Protein AF-A0A2E4HIC0-F1 (afdb_monomer)

Foldseek 3Di:
DDDDDDPVLCVVLVHDPLQLVLLVCLVVVVVVVVVVDPGDDPVVVCVVSVQWDDDPDSNPIDGDDVSVVSVQDLLNVLLVLVVVLDDCADDPGGQADPDSPDPRNVQLSVLVCVVCVVPPVVSVQLSQLSVQVVVVCVVVVNVNVDHRSNVCSVVVVSVVSGPDDCDDDDDDDDDDDDD

Structure (mmCIF, N/CA/C/O backbone):
data_AF-A0A2E4HIC0-F1
#
_entry.id   AF-A0A2E4HIC0-F1
#
loop_
_atom_site.group_PDB
_atom_site.id
_atom_site.type_symbol
_atom_site.label_atom_id
_atom_site.label_alt_id
_atom_site.label_comp_id
_atom_site.label_asym_id
_atom_site.label_entity_id
_atom_site.label_seq_id
_atom_site.pdbx_PDB_ins_code
_atom_site.Cartn_x
_atom_site.Cartn_y
_atom_site.Cartn_z
_atom_site.occupancy
_atom_site.B_iso_or_equiv
_atom_site.auth_seq_id
_atom_site.auth_comp_id
_atom_site.auth_asym_id
_atom_site.auth_atom_id
_atom_site.pdbx_PDB_model_num
ATOM 1 N N . MET A 1 1 ? -3.307 -0.049 21.393 1.00 72.88 1 MET A N 1
ATOM 2 C CA . MET A 1 1 ? -3.386 0.281 19.954 1.00 72.88 1 MET A CA 1
ATOM 3 C C . MET A 1 1 ? -3.655 1.769 19.843 1.00 72.88 1 MET A C 1
ATOM 5 O O . MET A 1 1 ? -4.515 2.241 20.573 1.00 72.88 1 MET A O 1
ATOM 9 N N . ASN A 1 2 ? -2.940 2.484 18.974 1.00 75.31 2 ASN A N 1
ATOM 10 C CA . ASN A 1 2 ? -3.173 3.910 18.735 1.00 75.31 2 ASN A CA 1
ATOM 11 C C . ASN A 1 2 ? -3.776 4.057 17.334 1.00 75.31 2 ASN A C 1
ATOM 13 O O . ASN A 1 2 ? -3.215 3.513 16.384 1.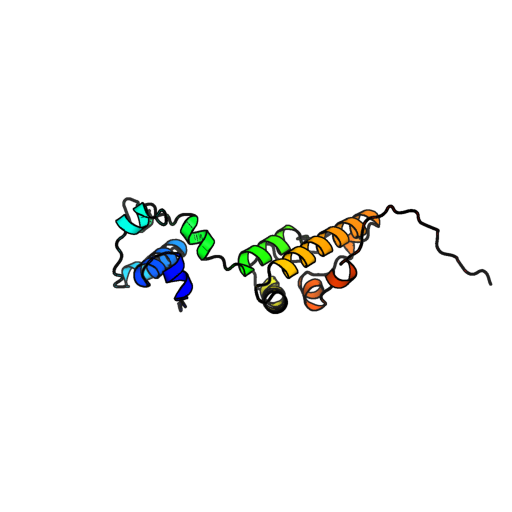00 75.31 2 ASN A O 1
ATOM 17 N N . ILE A 1 3 ? -4.920 4.736 17.224 1.00 77.44 3 ILE A N 1
ATOM 18 C CA . ILE A 1 3 ? -5.608 4.998 15.955 1.00 77.44 3 ILE A CA 1
ATOM 19 C C . ILE A 1 3 ? -5.669 6.510 15.771 1.00 77.44 3 ILE A C 1
ATOM 21 O O . ILE A 1 3 ? -6.237 7.213 16.602 1.00 77.44 3 ILE A O 1
ATOM 25 N N . GLU A 1 4 ? -5.092 6.997 14.677 1.00 76.38 4 GLU A N 1
ATOM 26 C CA . GLU A 1 4 ? -5.234 8.383 14.237 1.00 76.38 4 GLU A CA 1
ATOM 27 C C . GLU A 1 4 ? -6.350 8.460 13.191 1.00 76.38 4 GLU A C 1
ATOM 29 O O . GLU A 1 4 ? -6.391 7.665 12.250 1.00 76.38 4 GLU A O 1
ATOM 34 N N . ILE A 1 5 ? -7.276 9.403 13.371 1.00 80.56 5 ILE A N 1
ATOM 35 C CA . ILE A 1 5 ? -8.437 9.586 12.495 1.00 80.56 5 ILE A CA 1
ATOM 36 C C . ILE A 1 5 ? -8.312 10.947 11.812 1.00 80.56 5 ILE A C 1
ATOM 38 O O . ILE A 1 5 ? -8.221 11.975 12.481 1.00 80.56 5 ILE A O 1
ATOM 42 N N . SER A 1 6 ? -8.333 10.959 10.478 1.00 79.19 6 SER A N 1
ATOM 43 C CA . SER A 1 6 ? -8.391 12.203 9.704 1.00 79.19 6 SER A CA 1
ATOM 44 C C . SER A 1 6 ? -9.797 12.803 9.755 1.00 79.19 6 SER A C 1
ATOM 46 O O . SER A 1 6 ? -10.784 12.123 9.470 1.00 79.19 6 SER A O 1
ATOM 48 N N . THR A 1 7 ? -9.901 14.095 10.062 1.00 81.25 7 THR A N 1
ATOM 49 C CA . THR A 1 7 ? -11.173 14.836 10.031 1.00 81.25 7 THR A CA 1
ATOM 50 C C . THR A 1 7 ? -11.751 14.939 8.616 1.00 81.25 7 THR A C 1
ATOM 52 O O . THR A 1 7 ? -12.972 14.951 8.446 1.00 81.25 7 THR A O 1
ATOM 55 N N . GLU A 1 8 ? -10.898 14.935 7.589 1.00 78.12 8 GLU A N 1
ATOM 56 C CA . GLU A 1 8 ? -11.325 14.865 6.188 1.00 78.12 8 GLU A CA 1
ATOM 57 C C . GLU A 1 8 ? -12.021 13.533 5.899 1.00 78.12 8 GLU A C 1
ATOM 59 O O . GLU A 1 8 ? -13.065 13.512 5.252 1.00 78.12 8 GLU A O 1
ATOM 64 N N . SER A 1 9 ? -11.507 12.424 6.445 1.00 78.56 9 SER A N 1
ATOM 65 C CA . SER A 1 9 ? -12.135 11.107 6.299 1.00 78.56 9 SER A CA 1
ATOM 66 C C . SER A 1 9 ? -13.533 11.062 6.903 1.00 78.56 9 SER A C 1
ATOM 68 O O . SER A 1 9 ? -14.448 10.534 6.277 1.00 78.56 9 SER A O 1
ATOM 70 N N . LEU A 1 10 ? -13.715 11.655 8.085 1.00 86.06 10 LEU A N 1
ATOM 71 C CA . LEU A 1 10 ? -15.027 11.746 8.734 1.00 86.06 10 LEU A CA 1
ATOM 72 C C . LEU A 1 10 ? -16.020 12.553 7.894 1.00 86.06 10 LEU A C 1
ATOM 74 O O . LEU A 1 10 ? -17.174 12.157 7.734 1.00 86.06 10 LEU A O 1
ATOM 78 N 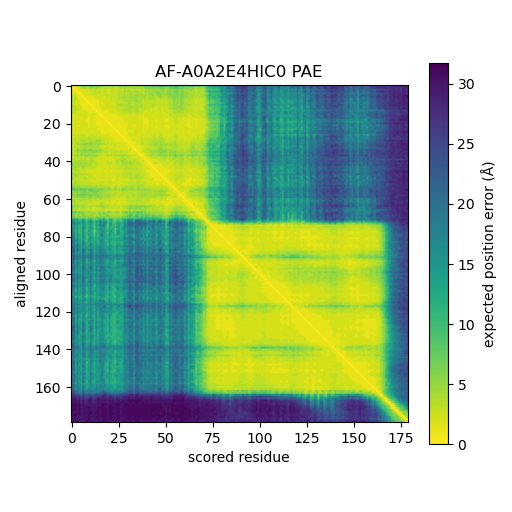N . THR A 1 11 ? -15.545 13.658 7.317 1.00 84.88 11 THR A N 1
ATOM 79 C CA . THR A 1 11 ? -16.357 14.538 6.469 1.00 84.88 11 THR A CA 1
ATOM 80 C C . THR A 1 11 ? -16.760 13.832 5.175 1.00 84.88 11 THR A C 1
ATOM 82 O O . THR A 1 11 ? -17.937 13.816 4.826 1.00 84.88 11 THR A O 1
ATOM 85 N N . ASN A 1 12 ? -15.809 13.180 4.503 1.00 82.50 12 ASN A N 1
ATOM 86 C CA . ASN A 1 12 ? -16.043 12.478 3.240 1.00 82.50 12 ASN A CA 1
ATOM 87 C C . ASN A 1 12 ? -17.000 11.293 3.405 1.00 82.50 12 ASN A C 1
ATOM 89 O O . ASN A 1 12 ? -17.885 11.095 2.579 1.00 82.50 12 ASN A O 1
ATOM 93 N N . LEU A 1 13 ? -16.855 10.532 4.492 1.00 86.62 13 LEU A N 1
ATOM 94 C CA . LEU A 1 13 ? -17.727 9.398 4.796 1.00 86.62 13 LEU A CA 1
ATOM 95 C C . LEU A 1 13 ? -19.070 9.817 5.413 1.00 86.62 13 LEU A C 1
ATOM 97 O O . LEU A 1 13 ? -19.989 8.998 5.490 1.00 86.62 13 LEU A O 1
ATOM 101 N N . CYS A 1 14 ? -19.199 11.078 5.842 1.00 90.25 14 CYS A N 1
ATOM 102 C CA . CYS A 1 14 ? -20.349 11.596 6.583 1.00 90.25 14 CYS A CA 1
ATOM 103 C C . CYS A 1 14 ? -20.666 10.752 7.833 1.00 90.25 14 CYS A C 1
ATOM 105 O O . CYS A 1 14 ? -21.825 10.395 8.065 1.00 90.25 14 CYS A O 1
ATOM 107 N N . ILE A 1 15 ? -19.646 10.403 8.622 1.00 92.69 15 ILE A N 1
ATOM 108 C CA . ILE A 1 15 ? -19.776 9.617 9.862 1.00 92.69 15 ILE A CA 1
ATOM 109 C C . ILE A 1 15 ? -19.062 10.297 11.031 1.00 92.69 15 ILE A C 1
ATOM 111 O O . ILE A 1 15 ? -18.181 11.137 10.842 1.00 92.69 15 ILE A O 1
ATOM 115 N N . THR A 1 16 ? -19.440 9.933 12.252 1.00 94.19 16 THR A N 1
ATOM 116 C CA . THR A 1 16 ? -18.792 10.424 13.472 1.00 94.19 16 THR A CA 1
ATOM 117 C C . THR A 1 16 ? -17.474 9.694 13.752 1.00 94.19 16 THR A C 1
ATOM 119 O O . THR A 1 16 ? -17.184 8.643 13.179 1.00 94.19 16 THR A O 1
ATOM 122 N N . ALA A 1 17 ? -16.661 10.241 14.661 1.00 92.06 17 ALA A N 1
ATOM 123 C CA . ALA A 1 17 ? -15.432 9.582 15.103 1.00 92.06 17 ALA A CA 1
ATOM 124 C C . ALA A 1 17 ? -15.706 8.221 15.773 1.00 92.06 17 ALA A C 1
ATOM 126 O O . ALA A 1 17 ? -14.970 7.267 15.528 1.00 92.06 17 ALA A O 1
ATOM 127 N N . ASP A 1 18 ? -16.785 8.117 16.554 1.00 94.56 18 ASP A N 1
ATOM 128 C CA . ASP A 1 18 ? -17.203 6.874 17.213 1.00 94.56 18 ASP A CA 1
ATOM 129 C C . ASP A 1 18 ? -17.639 5.823 16.186 1.00 94.56 18 ASP A C 1
ATOM 131 O O . ASP A 1 18 ? -17.230 4.667 16.269 1.00 94.56 18 ASP A O 1
ATOM 135 N N . GLU A 1 19 ? -18.416 6.230 15.177 1.00 94.12 19 GLU A N 1
ATOM 136 C CA . GLU A 1 19 ? -18.836 5.369 14.066 1.00 94.12 19 GLU A CA 1
ATOM 137 C C . GLU A 1 19 ? -17.641 4.885 13.234 1.00 94.12 19 GLU A C 1
ATOM 139 O O . GLU A 1 19 ? -17.553 3.702 12.901 1.00 94.12 19 GLU A O 1
ATOM 144 N N . TYR A 1 20 ? -16.693 5.776 12.927 1.00 92.50 20 TYR A N 1
ATOM 145 C CA . TYR A 1 20 ? -15.461 5.418 12.225 1.00 92.50 20 TYR A CA 1
ATOM 146 C C . TYR A 1 20 ? -14.643 4.405 13.028 1.00 92.50 20 TYR A C 1
ATOM 148 O O . TYR A 1 20 ? -14.201 3.389 12.490 1.00 92.50 20 TYR A O 1
ATOM 156 N N . LEU A 1 21 ? -14.449 4.667 14.323 1.00 92.62 21 LEU A N 1
ATOM 157 C CA . LEU A 1 21 ? -13.691 3.794 15.212 1.00 92.62 21 LEU A CA 1
ATOM 158 C C . LEU A 1 21 ? -14.362 2.422 15.346 1.00 92.62 21 LEU A C 1
ATOM 160 O O . LEU A 1 21 ? -13.679 1.403 15.290 1.00 92.62 21 LEU A O 1
ATOM 164 N N . TYR A 1 22 ? -15.689 2.387 15.445 1.00 93.81 22 TYR A N 1
ATOM 165 C CA . TYR A 1 22 ? -16.473 1.156 15.469 1.00 93.81 22 TYR A CA 1
ATOM 166 C C . TYR A 1 22 ? -16.264 0.311 14.207 1.00 93.81 22 TYR A C 1
ATOM 168 O O . TYR A 1 22 ? -15.898 -0.860 14.303 1.00 93.81 22 TYR A O 1
ATOM 176 N N . LEU A 1 23 ? -16.418 0.911 13.021 1.00 93.19 23 LEU A N 1
ATOM 177 C CA . LEU A 1 23 ? -16.197 0.225 11.743 1.00 93.19 23 LEU A CA 1
ATOM 178 C C . LEU A 1 23 ? -14.741 -0.241 11.586 1.00 93.19 23 LEU A C 1
ATOM 180 O O . LEU A 1 23 ? -14.488 -1.342 11.098 1.00 93.19 23 LEU A O 1
ATOM 184 N N . TYR A 1 24 ? -13.774 0.563 12.037 1.00 90.75 24 TYR A N 1
ATOM 185 C CA . TYR A 1 24 ? -12.358 0.202 12.009 1.00 90.75 24 TYR A CA 1
ATOM 186 C C . TYR A 1 24 ? -12.052 -1.008 12.903 1.00 90.75 24 TYR A C 1
ATOM 188 O O . TYR A 1 24 ? -11.367 -1.935 12.473 1.00 90.75 24 TYR A O 1
ATOM 196 N N . LEU A 1 25 ? -12.566 -1.019 14.135 1.00 91.56 25 LEU A N 1
ATOM 197 C CA . LEU A 1 25 ? -12.365 -2.109 15.093 1.00 91.56 25 LEU A CA 1
ATOM 198 C C . LEU A 1 25 ? -13.038 -3.406 14.641 1.00 91.56 25 LEU A C 1
ATOM 200 O O . LEU A 1 25 ? -12.418 -4.462 14.746 1.00 91.56 25 LEU A O 1
ATOM 204 N N . LEU A 1 26 ? -14.250 -3.318 14.079 1.00 92.12 26 LEU A N 1
ATOM 205 C CA . LEU A 1 26 ? -14.915 -4.456 13.440 1.00 92.12 26 LEU A CA 1
ATOM 206 C C . LEU A 1 26 ? -14.073 -5.024 12.297 1.00 92.12 26 LEU A C 1
ATOM 208 O O . LEU A 1 26 ? -13.857 -6.228 12.231 1.00 92.12 26 LEU A O 1
ATOM 212 N N . HIS A 1 27 ? -13.543 -4.165 11.421 1.00 88.50 27 HIS A N 1
ATOM 213 C CA . HIS A 1 27 ? -12.682 -4.613 10.327 1.00 88.50 27 HIS A CA 1
ATOM 214 C C . HIS A 1 27 ? -11.393 -5.291 10.818 1.00 88.50 27 HIS A C 1
ATOM 216 O O . HIS A 1 27 ? -10.897 -6.211 10.170 1.00 88.50 27 HIS A O 1
ATOM 222 N N . LYS A 1 28 ? -10.832 -4.839 11.944 1.00 87.62 28 LYS A N 1
ATOM 223 C CA . LYS A 1 28 ? -9.641 -5.440 12.561 1.00 87.62 28 LYS A CA 1
ATOM 224 C C . LYS A 1 28 ? -9.944 -6.656 13.436 1.00 87.62 28 LYS A C 1
ATOM 226 O O . LYS A 1 28 ? -9.009 -7.158 14.053 1.00 87.62 28 LYS A O 1
ATOM 231 N N . GLU A 1 29 ? -11.202 -7.098 13.499 1.00 88.94 29 GLU A N 1
ATOM 232 C CA . GLU A 1 29 ? -11.659 -8.205 14.350 1.00 88.94 29 GLU A CA 1
ATOM 233 C C . GLU A 1 29 ? -11.286 -7.999 15.838 1.00 88.94 29 GLU A C 1
ATOM 235 O O . GLU A 1 29 ? -11.105 -8.946 16.601 1.00 88.94 29 GLU A O 1
ATOM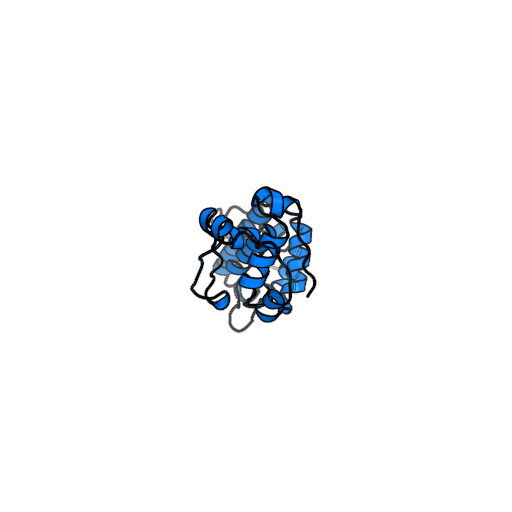 240 N N . ALA A 1 30 ? -11.170 -6.738 16.274 1.00 88.88 30 ALA A N 1
ATOM 241 C CA . ALA A 1 30 ? -10.744 -6.344 17.621 1.00 88.88 30 ALA A CA 1
ATOM 242 C C . ALA A 1 30 ? -11.941 -6.257 18.589 1.00 88.88 30 ALA A C 1
ATOM 244 O O . ALA A 1 30 ? -12.213 -5.212 19.192 1.00 88.88 30 ALA A O 1
ATOM 245 N N . TYR A 1 31 ? -12.712 -7.344 18.677 1.00 88.94 31 TYR A N 1
ATOM 246 C CA . TYR A 1 31 ? -13.977 -7.396 19.421 1.00 88.94 31 TYR A CA 1
ATOM 247 C C . TYR A 1 31 ? -13.798 -7.226 20.935 1.00 88.94 31 TYR A C 1
ATOM 249 O O . TYR A 1 31 ? -14.653 -6.645 21.603 1.00 88.94 31 TYR A O 1
ATOM 257 N N . ASP A 1 32 ? -12.668 -7.691 21.465 1.00 88.50 32 ASP A N 1
ATOM 258 C CA . ASP A 1 32 ? -12.260 -7.506 22.855 1.00 88.50 32 ASP A CA 1
ATOM 259 C C . ASP A 1 32 ? -12.202 -6.015 23.210 1.00 88.50 32 ASP A C 1
ATOM 261 O O . ASP A 1 32 ? -12.847 -5.579 24.160 1.00 88.50 32 ASP A O 1
ATOM 265 N N . ILE A 1 33 ? -11.533 -5.206 22.386 1.00 88.00 33 ILE A N 1
ATOM 266 C CA . ILE A 1 33 ? -11.430 -3.757 22.579 1.00 88.00 33 ILE A CA 1
ATOM 267 C C . ILE A 1 33 ? -12.794 -3.098 22.380 1.00 88.00 33 ILE A C 1
ATOM 269 O O . ILE A 1 33 ? -13.205 -2.272 23.197 1.00 88.00 33 ILE A O 1
ATOM 273 N N . LEU A 1 34 ? -13.513 -3.481 21.324 1.00 87.94 34 LEU A N 1
ATOM 274 C CA . LEU A 1 34 ? -14.822 -2.923 20.989 1.00 87.94 34 LEU A CA 1
ATOM 275 C C . LEU A 1 34 ? -15.825 -3.069 22.145 1.00 87.94 34 LEU A C 1
ATOM 277 O O . LEU A 1 34 ? -16.562 -2.130 22.426 1.00 87.94 34 LEU A O 1
ATOM 281 N N . SER A 1 35 ? -15.796 -4.199 22.861 1.00 85.38 35 SER A N 1
ATOM 282 C CA . SER A 1 35 ? -16.644 -4.442 24.037 1.00 85.38 35 SER A CA 1
ATOM 283 C C . SER A 1 35 ? -16.318 -3.556 25.249 1.00 85.38 35 SER A C 1
ATOM 285 O O . SER A 1 35 ? -17.179 -3.327 26.096 1.00 85.38 35 SER A O 1
ATOM 287 N N . THR A 1 36 ? -15.087 -3.040 25.338 1.00 89.88 36 THR A N 1
ATOM 288 C CA . THR A 1 36 ? -14.630 -2.206 26.466 1.00 89.88 36 THR A CA 1
ATOM 289 C C . THR A 1 36 ? -14.841 -0.710 26.246 1.00 89.88 36 THR A C 1
ATOM 291 O O . THR A 1 36 ? -14.853 0.060 27.206 1.00 89.88 36 THR A O 1
ATOM 294 N N . LEU A 1 37 ? -14.998 -0.280 24.992 1.00 89.69 37 LEU A N 1
ATOM 295 C CA . LEU A 1 37 ? -15.146 1.127 24.638 1.00 89.69 37 LEU A CA 1
ATOM 296 C C . LEU A 1 37 ? -16.614 1.557 24.676 1.00 89.69 37 LEU A C 1
ATOM 298 O O . LEU A 1 37 ? -17.503 0.876 24.176 1.00 89.69 37 LEU A O 1
ATOM 302 N N . THR A 1 38 ? -16.872 2.746 25.217 1.00 90.75 38 THR A N 1
ATOM 303 C CA . THR A 1 38 ? -18.212 3.351 25.225 1.00 90.75 38 THR A CA 1
ATOM 304 C C . THR A 1 38 ? -18.420 4.199 23.969 1.00 90.75 38 THR A C 1
ATOM 306 O O . THR A 1 38 ? -18.396 5.427 24.031 1.00 90.75 38 THR A O 1
ATOM 309 N N . LEU A 1 39 ? -18.576 3.541 22.818 1.00 91.88 39 LEU A N 1
ATOM 310 C CA . LEU A 1 39 ? -18.796 4.205 21.529 1.00 91.88 39 LEU A CA 1
ATOM 311 C C . LEU A 1 39 ? -20.282 4.523 21.324 1.00 91.88 39 LEU A C 1
ATOM 313 O O . LEU A 1 39 ? -21.139 3.661 21.527 1.00 91.88 39 LEU A O 1
ATOM 317 N N . LYS A 1 40 ? -20.601 5.742 20.880 1.00 93.25 40 LYS A N 1
ATOM 318 C CA . LYS A 1 40 ? -21.962 6.132 20.491 1.00 93.25 40 LYS A CA 1
ATOM 319 C C . LYS A 1 40 ? -22.160 5.889 18.998 1.00 93.25 40 LYS A C 1
ATOM 321 O O . LYS A 1 40 ? -21.787 6.719 18.173 1.00 93.25 40 LYS A O 1
ATOM 326 N N . VAL A 1 41 ? -22.746 4.744 18.660 1.00 92.19 41 VAL A N 1
ATOM 327 C CA . VAL A 1 41 ? -22.868 4.275 17.273 1.00 92.19 41 VAL A CA 1
ATOM 328 C C . VAL A 1 41 ? -24.324 4.003 16.934 1.00 92.19 41 VAL A C 1
ATOM 330 O O . VAL A 1 41 ? -24.979 3.216 17.613 1.00 92.19 41 VAL A O 1
ATOM 333 N N . GLU A 1 42 ? -24.802 4.599 15.843 1.00 92.06 42 GLU A N 1
ATOM 334 C CA . GLU A 1 42 ? -26.113 4.292 15.272 1.00 92.06 42 GLU A CA 1
ATOM 335 C C . GLU A 1 42 ? -25.953 3.262 14.144 1.00 92.06 42 GLU A C 1
ATOM 337 O O . GLU A 1 42 ? -25.801 3.593 12.963 1.00 92.06 42 GLU A O 1
ATOM 342 N N . ALA A 1 43 ? -25.917 1.981 14.517 1.00 89.38 43 ALA A N 1
ATOM 343 C CA . ALA A 1 43 ? -25.535 0.897 13.612 1.00 89.38 43 ALA A CA 1
ATOM 344 C C . ALA A 1 43 ? -26.506 0.734 12.422 1.00 89.38 43 ALA A C 1
ATOM 346 O O . ALA A 1 43 ? -26.075 0.422 11.308 1.00 89.38 43 ALA A O 1
ATOM 347 N N . GLU A 1 44 ? -27.791 1.042 12.617 1.00 92.12 44 GLU A N 1
ATOM 348 C CA . GLU A 1 44 ? -28.805 1.050 11.553 1.00 92.12 44 GLU A CA 1
ATOM 349 C C . GLU A 1 44 ? -28.540 2.141 10.505 1.00 92.12 44 GLU A C 1
ATOM 351 O O . GLU A 1 44 ? -28.726 1.939 9.298 1.00 92.12 44 GLU A O 1
ATOM 356 N N . THR A 1 45 ? -28.020 3.293 10.938 1.00 91.88 45 THR A N 1
ATOM 357 C CA . THR A 1 45 ? -27.622 4.368 10.021 1.00 91.88 45 THR A CA 1
ATOM 358 C C . THR A 1 45 ? -26.415 3.946 9.188 1.00 91.88 45 THR A C 1
ATOM 360 O O . THR A 1 45 ? -26.389 4.183 7.980 1.00 91.88 45 THR A O 1
ATOM 363 N N . LEU A 1 46 ? -25.434 3.264 9.788 1.00 92.56 46 LEU A N 1
ATOM 364 C CA . LEU A 1 46 ? -24.272 2.733 9.064 1.00 92.56 46 LEU A CA 1
ATOM 365 C C . LEU A 1 46 ? -24.653 1.638 8.065 1.00 92.56 46 LEU A C 1
ATOM 367 O O . LEU A 1 46 ? -24.073 1.564 6.978 1.00 92.56 46 LEU A O 1
ATOM 371 N N . GLN A 1 47 ? -25.655 0.825 8.400 1.00 94.00 47 GLN A N 1
ATOM 372 C CA . GLN A 1 47 ? -26.223 -0.146 7.476 1.00 94.00 47 GLN A CA 1
ATOM 373 C C . GLN A 1 47 ? -26.929 0.533 6.298 1.00 94.00 47 GLN A C 1
ATOM 375 O O . GLN A 1 47 ? -26.688 0.168 5.146 1.00 94.00 47 GLN A O 1
ATOM 380 N N . THR A 1 48 ? -27.741 1.555 6.572 1.00 92.31 48 THR A N 1
ATOM 381 C CA . THR A 1 48 ? -28.456 2.330 5.545 1.00 92.31 48 THR A CA 1
ATOM 382 C C . THR A 1 48 ? -27.493 3.058 4.606 1.00 92.31 48 THR A C 1
ATOM 384 O O . THR A 1 48 ? -27.697 3.065 3.395 1.00 92.31 48 THR A O 1
ATOM 387 N N . LYS A 1 49 ? -26.396 3.608 5.142 1.00 90.25 49 LYS A N 1
ATOM 388 C CA . LYS A 1 49 ? -25.306 4.217 4.359 1.00 90.25 49 LYS A CA 1
ATOM 389 C C . LYS A 1 49 ? -24.477 3.194 3.570 1.00 90.25 49 LYS A C 1
ATOM 391 O O . LYS A 1 49 ? -23.648 3.581 2.755 1.00 90.25 49 LYS A O 1
ATOM 396 N N . GLY A 1 50 ? -24.684 1.896 3.797 1.00 91.50 50 GLY A N 1
ATOM 397 C CA . GLY A 1 50 ? -23.992 0.829 3.080 1.00 91.50 50 GLY A CA 1
ATOM 398 C C . GLY A 1 50 ? -22.578 0.535 3.583 1.00 91.50 50 GLY A C 1
ATOM 399 O O . GLY A 1 50 ? -21.859 -0.191 2.906 1.00 91.50 50 GLY A O 1
ATOM 400 N N . TYR A 1 51 ? -22.185 1.039 4.757 1.00 91.81 51 TYR A N 1
ATOM 401 C CA . TYR A 1 51 ? -20.876 0.763 5.366 1.00 91.81 51 TYR A CA 1
ATOM 402 C C . TYR A 1 51 ? -20.852 -0.535 6.177 1.00 91.81 51 TYR A C 1
ATOM 404 O O . TYR A 1 51 ? -19.790 -1.126 6.369 1.00 91.81 51 TYR A O 1
ATOM 412 N N . LEU A 1 52 ? -22.017 -0.992 6.640 1.00 94.38 52 LEU A N 1
ATOM 413 C CA . LEU A 1 52 ? -22.156 -2.128 7.546 1.00 94.38 52 LEU A CA 1
ATOM 414 C C . LEU A 1 52 ? -23.243 -3.093 7.062 1.00 94.38 52 LEU A C 1
ATOM 416 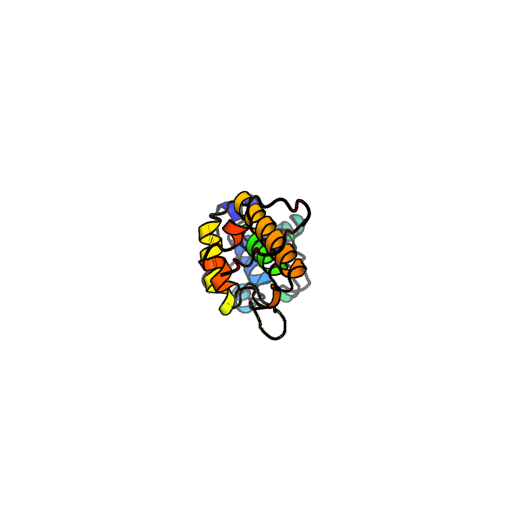O O . LEU A 1 52 ? -24.264 -2.698 6.501 1.00 94.38 52 LEU A O 1
ATOM 420 N N . LYS A 1 53 ? -23.040 -4.388 7.276 1.00 94.00 53 LYS A N 1
ATOM 421 C CA . LYS A 1 53 ? -24.099 -5.396 7.295 1.00 94.00 53 LYS A CA 1
ATOM 422 C C . LYS A 1 53 ? -24.238 -5.881 8.730 1.00 94.00 53 LYS A C 1
ATOM 424 O O . LYS A 1 53 ? -23.281 -6.441 9.260 1.00 94.00 53 LYS A O 1
ATOM 429 N N . LEU A 1 54 ? -25.404 -5.666 9.326 1.00 92.94 54 LEU A N 1
ATOM 430 C CA . LEU A 1 54 ? -25.711 -6.182 10.652 1.00 92.94 54 LEU A CA 1
ATOM 431 C C . LEU A 1 54 ? -25.907 -7.699 10.587 1.00 92.94 54 LEU A C 1
ATOM 433 O O . LEU A 1 54 ? -26.445 -8.242 9.616 1.00 92.94 54 LEU A O 1
ATOM 437 N N . GLY A 1 55 ? -25.416 -8.360 11.624 1.00 89.75 55 GLY A N 1
ATOM 438 C CA . GLY A 1 55 ? -25.592 -9.779 11.896 1.00 89.75 55 GLY A CA 1
ATOM 439 C C . GLY A 1 55 ? -26.441 -9.963 13.152 1.00 89.75 55 GLY A C 1
ATOM 440 O O . GLY A 1 55 ? -27.042 -9.003 13.632 1.00 89.75 55 GLY A O 1
ATOM 441 N N . GLN A 1 56 ? -26.527 -11.190 13.668 1.00 86.25 56 GLN A N 1
ATOM 442 C CA . GLN A 1 56 ? -27.245 -11.429 14.926 1.00 86.25 56 GLN A CA 1
ATOM 443 C C . GLN A 1 56 ? -26.426 -10.941 16.120 1.00 86.25 56 GLN A C 1
ATOM 445 O O . GLN A 1 56 ? -26.976 -10.322 17.030 1.00 86.25 56 GLN A O 1
ATOM 450 N N . GLU A 1 57 ? -25.115 -11.167 16.078 1.00 87.88 57 GLU A N 1
ATOM 451 C CA . GLU A 1 57 ? -24.167 -10.649 17.055 1.00 87.88 57 GLU A CA 1
ATOM 452 C C . GLU A 1 57 ? -23.178 -9.665 16.418 1.00 87.88 57 GLU A C 1
ATOM 454 O O . GLU A 1 57 ? -23.004 -9.611 15.201 1.00 87.88 57 GLU A O 1
ATOM 459 N N . ILE A 1 58 ? -22.479 -8.894 17.255 1.00 83.94 58 ILE A N 1
ATOM 460 C CA . ILE A 1 58 ? -21.439 -7.948 16.817 1.00 83.94 58 ILE A CA 1
ATOM 461 C C . ILE A 1 58 ? -20.321 -8.662 16.039 1.00 83.94 58 ILE A C 1
ATOM 463 O O . ILE A 1 58 ? -19.768 -8.100 15.097 1.00 83.94 58 ILE A O 1
ATOM 467 N N . SER A 1 59 ? -19.998 -9.899 16.415 1.00 84.19 59 SER A N 1
ATOM 468 C CA . SER A 1 59 ? -19.055 -10.774 15.708 1.00 84.19 59 SER A CA 1
ATOM 469 C C . SER A 1 59 ? -19.503 -11.101 14.281 1.00 84.19 59 SER A C 1
ATOM 471 O O . SER A 1 59 ? -18.661 -11.253 13.401 1.00 84.19 59 SER A O 1
ATOM 473 N N . ASP A 1 60 ? -20.812 -11.141 14.030 1.00 87.56 60 ASP A N 1
ATOM 474 C CA . ASP A 1 60 ? -21.395 -11.413 12.713 1.00 87.56 60 ASP A CA 1
ATOM 475 C C . ASP A 1 60 ? -21.515 -10.150 11.843 1.00 87.56 60 ASP A C 1
ATOM 477 O O . ASP A 1 60 ? -21.906 -10.218 10.670 1.00 87.56 60 ASP A O 1
ATOM 481 N N . HIS A 1 61 ? -21.210 -8.973 12.397 1.00 91.31 61 HIS A N 1
ATOM 482 C CA . HIS A 1 61 ? -21.245 -7.727 11.646 1.00 91.31 61 HIS A CA 1
ATOM 483 C C . HIS A 1 61 ? -20.139 -7.715 10.594 1.00 91.31 61 HIS A C 1
ATOM 485 O O . HIS A 1 61 ? -18.960 -7.893 10.889 1.00 91.31 61 HIS A O 1
ATOM 491 N N . THR A 1 62 ? -20.514 -7.440 9.346 1.00 89.81 62 THR A N 1
ATOM 492 C CA . THR A 1 62 ? -19.562 -7.373 8.234 1.00 89.81 62 THR A CA 1
ATOM 493 C C . THR A 1 62 ? -19.447 -5.941 7.732 1.00 89.81 62 THR A C 1
ATOM 495 O O . THR A 1 62 ? -20.431 -5.351 7.277 1.00 89.81 62 THR A O 1
ATOM 498 N N . VAL A 1 63 ? -18.242 -5.379 7.787 1.00 91.94 63 VAL A N 1
ATOM 499 C CA . VAL A 1 63 ? -17.935 -4.081 7.172 1.00 91.94 63 VAL A CA 1
ATOM 500 C C . VAL A 1 63 ? -17.955 -4.232 5.647 1.00 91.94 63 VAL A C 1
ATOM 502 O O . VAL A 1 63 ? -17.601 -5.279 5.111 1.00 91.94 63 VAL A O 1
ATOM 505 N N . ARG A 1 64 ? -18.444 -3.222 4.929 1.00 89.81 64 ARG A N 1
ATOM 506 C CA . ARG A 1 64 ? -18.622 -3.279 3.472 1.00 89.81 64 ARG A CA 1
ATOM 507 C C . ARG A 1 64 ? -17.579 -2.444 2.730 1.00 89.81 64 ARG A C 1
ATOM 509 O O . ARG A 1 64 ? -16.947 -1.550 3.290 1.00 89.81 64 ARG A O 1
ATOM 516 N N . GLU A 1 65 ? -17.464 -2.732 1.434 1.00 82.19 65 GLU A N 1
ATOM 517 C CA . GLU A 1 65 ? -16.510 -2.124 0.495 1.00 82.19 65 GLU A CA 1
ATOM 518 C C . GLU A 1 65 ? -16.417 -0.591 0.550 1.00 82.19 65 GLU A C 1
ATOM 520 O O . GLU A 1 65 ? -15.287 -0.118 0.648 1.00 82.19 65 GLU A O 1
ATOM 525 N N . PRO A 1 66 ? -17.518 0.181 0.670 1.00 83.38 66 PRO A N 1
ATOM 526 C CA . PRO A 1 66 ? -17.432 1.643 0.708 1.00 83.38 66 PRO A CA 1
ATOM 527 C C . PRO A 1 66 ? -16.626 2.210 1.886 1.00 83.38 66 PRO A C 1
ATOM 529 O O . PRO A 1 66 ? -16.132 3.332 1.819 1.00 83.38 66 PRO A O 1
ATOM 532 N N . PHE A 1 67 ? -16.499 1.456 2.984 1.00 84.44 67 PHE A N 1
ATOM 533 C CA . PHE A 1 67 ? -15.620 1.831 4.090 1.00 84.44 67 PHE A CA 1
ATOM 534 C C . PHE A 1 67 ? -14.191 1.316 3.870 1.00 84.44 67 PHE A C 1
ATOM 536 O O . PHE A 1 67 ? -13.234 2.039 4.143 1.00 84.44 67 PHE A O 1
ATOM 543 N N . TYR A 1 68 ? -14.024 0.100 3.331 1.00 74.06 68 TYR A N 1
ATOM 544 C CA . TYR A 1 68 ? -12.706 -0.467 3.008 1.00 74.06 68 TYR A CA 1
ATOM 545 C C . TYR A 1 68 ? -11.923 0.393 2.022 1.00 74.06 68 TYR A C 1
ATOM 547 O O . TYR A 1 68 ? -10.752 0.687 2.265 1.00 74.06 68 TYR A O 1
ATOM 555 N N . SER A 1 69 ? -12.579 0.837 0.951 1.00 68.06 69 SER A N 1
ATOM 556 C CA . SER A 1 69 ? -11.984 1.694 -0.072 1.00 68.06 69 SER A CA 1
ATOM 557 C C . SER A 1 69 ? -11.449 3.004 0.507 1.00 68.06 69 SER A C 1
ATOM 559 O O . SER A 1 69 ? -10.526 3.588 -0.049 1.00 68.06 69 SER A O 1
ATOM 561 N N . HIS A 1 70 ? -12.014 3.455 1.632 1.00 72.62 70 HIS A N 1
ATOM 562 C CA . HIS A 1 70 ? -11.613 4.674 2.331 1.00 72.62 70 HIS A CA 1
ATOM 563 C C . HIS A 1 70 ? -10.477 4.454 3.340 1.00 72.62 70 HIS A C 1
ATOM 565 O O . HIS A 1 70 ? -9.732 5.382 3.653 1.00 72.62 70 HIS A O 1
ATOM 571 N N . LEU A 1 71 ? -10.327 3.231 3.860 1.00 65.38 71 LEU A N 1
ATOM 572 C CA . LEU A 1 71 ? -9.191 2.859 4.710 1.00 65.38 71 LEU A CA 1
ATOM 573 C C . LEU A 1 71 ? -7.895 2.720 3.908 1.00 65.38 71 LEU A C 1
ATOM 575 O O . LEU A 1 71 ? -6.803 2.924 4.447 1.00 65.38 71 LEU A O 1
ATOM 579 N N . GLU A 1 72 ? -7.998 2.359 2.631 1.00 62.88 72 GLU A N 1
ATOM 580 C CA . GLU A 1 72 ? -6.854 2.384 1.737 1.00 62.88 72 GLU A CA 1
ATOM 581 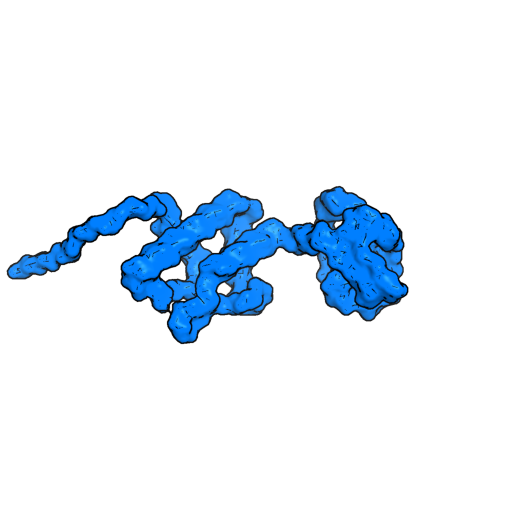C C . GLU A 1 72 ? -6.541 3.828 1.358 1.00 62.88 72 GLU A C 1
ATOM 583 O O . GLU A 1 72 ? -7.297 4.492 0.653 1.00 62.88 72 GLU A O 1
ATOM 588 N N . SER A 1 73 ? -5.393 4.336 1.812 1.00 68.81 73 SER A N 1
ATOM 589 C CA . SER A 1 73 ? -4.926 5.623 1.309 1.00 68.81 73 SER A CA 1
ATOM 590 C C . SER A 1 73 ? -4.749 5.535 -0.216 1.00 68.81 73 SER A C 1
ATOM 592 O O . SER A 1 73 ? -4.396 4.466 -0.732 1.00 68.81 73 SER A O 1
ATOM 594 N N . PRO A 1 74 ? -4.897 6.648 -0.958 1.00 74.81 74 PRO A N 1
ATOM 595 C CA . PRO A 1 74 ? -4.568 6.683 -2.384 1.00 74.81 74 PRO A CA 1
ATOM 596 C C . PRO A 1 74 ? -3.170 6.117 -2.670 1.00 74.81 74 PRO A C 1
ATOM 598 O O . PRO A 1 74 ? -2.926 5.502 -3.705 1.00 74.81 74 PRO A O 1
ATOM 601 N N . PHE A 1 75 ? -2.243 6.266 -1.717 1.00 84.88 75 PHE A N 1
ATOM 602 C CA . PHE A 1 75 ? -0.929 5.649 -1.796 1.00 84.88 75 PHE A CA 1
ATOM 603 C C . PHE A 1 75 ? -0.954 4.120 -1.651 1.00 84.88 75 PHE A C 1
ATOM 605 O O . PHE A 1 75 ? -0.253 3.451 -2.404 1.00 84.88 75 PHE A O 1
ATOM 612 N N . SER A 1 76 ? -1.741 3.548 -0.738 1.00 83.19 76 SER A N 1
ATOM 613 C CA . SER A 1 76 ? -1.872 2.090 -0.588 1.00 83.19 76 SER A CA 1
ATOM 614 C C . SER A 1 76 ? -2.344 1.413 -1.877 1.00 83.19 76 SER A C 1
ATOM 616 O O . SER A 1 76 ? -1.816 0.357 -2.238 1.00 83.19 76 SER A O 1
ATOM 618 N N . GLN A 1 77 ? -3.263 2.049 -2.608 1.00 85.12 77 GLN A N 1
ATOM 619 C CA . GLN A 1 77 ? -3.717 1.579 -3.920 1.00 85.12 77 GLN A CA 1
ATOM 620 C C . GLN A 1 77 ? -2.577 1.619 -4.949 1.00 85.12 77 GLN A C 1
ATOM 622 O O . GLN A 1 77 ? -2.241 0.591 -5.536 1.00 85.12 77 GLN A O 1
ATOM 627 N N . MET A 1 78 ? -1.901 2.767 -5.083 1.00 90.94 78 MET A N 1
ATOM 628 C CA . MET A 1 78 ? -0.744 2.928 -5.980 1.00 90.94 78 MET A CA 1
ATOM 629 C C . MET A 1 78 ? 0.402 1.956 -5.644 1.00 90.94 78 MET A C 1
ATOM 631 O O . MET A 1 78 ? 1.071 1.409 -6.521 1.00 90.94 78 MET A O 1
ATOM 635 N N . TRP A 1 79 ? 0.653 1.706 -4.360 1.00 94.06 79 TRP A N 1
ATOM 636 C CA . TRP A 1 79 ? 1.664 0.749 -3.923 1.00 94.06 79 TRP A CA 1
ATOM 637 C C . TRP A 1 79 ? 1.291 -0.681 -4.314 1.00 94.06 79 TRP A C 1
ATOM 639 O O . TRP A 1 79 ? 2.131 -1.420 -4.829 1.00 94.06 79 TRP A O 1
ATOM 649 N N . SER A 1 80 ? 0.031 -1.063 -4.118 1.00 91.56 80 SER A N 1
ATOM 650 C CA . SER A 1 80 ? -0.470 -2.389 -4.485 1.00 91.56 80 SER A CA 1
ATOM 651 C C . SER A 1 80 ? -0.417 -2.616 -5.997 1.00 91.56 80 SER A C 1
ATOM 653 O O . SER A 1 80 ? 0.031 -3.679 -6.431 1.00 91.56 80 SER A O 1
ATOM 655 N N . GLU A 1 81 ? -0.771 -1.604 -6.794 1.00 94.25 81 GLU A N 1
ATOM 656 C CA . GLU A 1 81 ? -0.643 -1.620 -8.256 1.00 94.25 81 GLU A CA 1
ATOM 657 C C . GLU A 1 81 ? 0.816 -1.827 -8.690 1.00 94.25 81 GLU A C 1
ATOM 659 O O . GLU A 1 81 ? 1.111 -2.729 -9.481 1.00 94.25 81 GLU A O 1
ATOM 664 N N . LEU A 1 82 ? 1.760 -1.073 -8.108 1.00 96.69 82 LEU A N 1
ATOM 665 C CA . LEU A 1 82 ? 3.186 -1.252 -8.392 1.00 96.69 82 LEU A CA 1
ATOM 666 C C . LEU A 1 82 ? 3.633 -2.692 -8.131 1.00 96.69 82 LEU A C 1
ATOM 668 O O . LEU A 1 82 ? 4.313 -3.289 -8.966 1.00 96.69 82 LEU A O 1
ATOM 672 N N . LEU A 1 83 ? 3.260 -3.271 -6.987 1.00 96.06 83 LEU A N 1
ATOM 673 C CA . LEU A 1 83 ? 3.642 -4.642 -6.665 1.00 96.06 83 LEU A CA 1
ATOM 674 C C . LEU A 1 83 ? 2.977 -5.654 -7.599 1.00 96.06 83 LEU A C 1
ATOM 676 O O . LEU A 1 83 ? 3.628 -6.632 -7.961 1.00 96.06 83 LEU A O 1
ATOM 680 N N . ALA A 1 84 ? 1.729 -5.441 -8.013 1.00 94.50 84 ALA A N 1
ATOM 681 C CA . ALA A 1 84 ? 1.051 -6.318 -8.964 1.00 94.50 84 ALA A CA 1
ATOM 682 C C . ALA A 1 84 ? 1.816 -6.417 -10.297 1.00 94.50 84 ALA A C 1
ATOM 684 O O . ALA A 1 84 ? 1.961 -7.515 -10.836 1.00 94.50 84 ALA A O 1
ATOM 685 N N . HIS A 1 85 ? 2.380 -5.304 -10.776 1.00 96.00 85 HIS A N 1
ATOM 686 C CA . HIS A 1 85 ? 3.209 -5.279 -11.984 1.00 96.00 85 HIS A CA 1
ATOM 687 C C . HIS A 1 85 ? 4.656 -5.736 -11.750 1.00 96.00 85 HIS A C 1
ATOM 689 O O . HIS A 1 85 ? 5.268 -6.336 -12.636 1.00 96.00 85 HIS A O 1
ATOM 695 N N . PHE A 1 86 ? 5.222 -5.475 -10.571 1.00 97.25 86 PHE A N 1
ATOM 696 C CA . PHE A 1 86 ? 6.608 -5.817 -10.273 1.00 97.25 86 PHE A CA 1
ATOM 697 C C . PHE A 1 86 ? 6.772 -7.327 -10.007 1.00 97.25 86 PHE A C 1
ATOM 699 O O . PHE A 1 86 ? 6.126 -7.863 -9.095 1.00 97.25 86 PHE A O 1
ATOM 706 N N . PRO A 1 87 ? 7.671 -8.039 -10.719 1.00 95.88 87 PRO A N 1
ATOM 707 C CA . PRO A 1 87 ? 7.808 -9.485 -10.578 1.00 95.88 87 PRO A CA 1
ATOM 708 C C . PRO A 1 87 ? 8.132 -9.915 -9.147 1.00 95.88 87 PRO A C 1
ATOM 710 O O . PRO A 1 87 ? 9.048 -9.398 -8.510 1.00 95.88 87 PRO A O 1
ATOM 713 N N . LEU A 1 88 ? 7.411 -10.922 -8.650 1.00 95.81 88 LEU A N 1
ATOM 714 C CA . LEU A 1 88 ? 7.682 -11.505 -7.334 1.00 95.81 88 LEU A CA 1
ATOM 715 C C . LEU A 1 88 ? 9.058 -12.191 -7.299 1.00 95.81 88 LEU A C 1
ATOM 717 O O . LEU A 1 88 ? 9.809 -12.056 -6.334 1.00 95.81 88 LEU A O 1
ATOM 721 N N . LYS A 1 89 ? 9.382 -12.936 -8.359 1.00 95.31 89 LYS A N 1
ATOM 722 C CA . LYS A 1 89 ? 10.653 -13.636 -8.546 1.00 95.31 89 LYS A CA 1
ATOM 723 C C . LYS A 1 89 ? 11.009 -13.719 -10.028 1.00 95.31 89 LYS A C 1
ATOM 725 O O . LYS A 1 89 ? 10.118 -13.750 -10.873 1.00 95.31 89 LYS A O 1
ATOM 730 N N . VAL A 1 90 ? 12.300 -13.816 -10.318 1.00 93.69 90 VAL A N 1
ATOM 731 C CA . VAL A 1 90 ? 12.849 -14.100 -11.650 1.00 93.69 90 VAL A CA 1
ATOM 732 C C . VAL A 1 90 ? 13.780 -15.307 -11.541 1.00 93.69 90 VAL A C 1
ATOM 734 O O . VAL A 1 90 ? 14.735 -15.302 -10.761 1.00 93.69 90 VAL A O 1
ATOM 737 N N . GLY A 1 91 ? 13.463 -16.389 -12.257 1.00 88.75 91 GLY A N 1
ATOM 738 C CA . GLY A 1 91 ? 14.100 -17.690 -12.030 1.00 88.75 91 GLY A CA 1
ATOM 739 C C . GLY A 1 91 ? 13.937 -18.145 -10.572 1.00 88.75 91 GLY A C 1
ATOM 740 O O . GLY A 1 91 ? 12.822 -18.218 -10.052 1.00 88.75 91 GLY A O 1
ATOM 741 N N . SER A 1 92 ? 15.055 -18.414 -9.895 1.00 91.56 92 SER A N 1
ATOM 742 C CA . SER A 1 92 ? 15.097 -18.756 -8.466 1.00 91.56 92 SER A CA 1
ATOM 743 C C . SER A 1 92 ? 15.213 -17.542 -7.531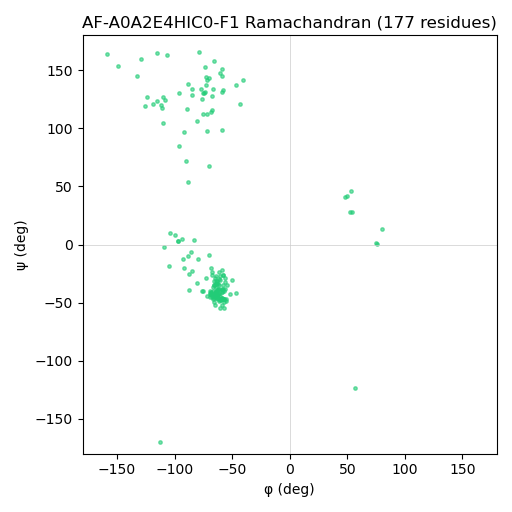 1.00 91.56 92 SER A C 1
ATOM 745 O O . SER A 1 92 ? 15.052 -17.695 -6.321 1.00 91.56 92 SER A O 1
ATOM 747 N N . ARG A 1 93 ? 15.469 -16.331 -8.049 1.00 93.56 93 ARG A N 1
ATOM 748 C CA . ARG A 1 93 ? 15.693 -15.134 -7.224 1.00 93.56 93 ARG A CA 1
ATOM 749 C C . ARG A 1 93 ? 14.383 -14.408 -6.930 1.00 93.56 93 ARG A C 1
ATOM 751 O O . ARG A 1 93 ? 13.752 -13.866 -7.833 1.00 93.56 93 ARG A O 1
ATOM 758 N N . VAL A 1 94 ? 14.013 -14.334 -5.655 1.00 95.44 94 VAL A N 1
ATOM 759 C CA . VAL A 1 94 ? 12.892 -13.513 -5.165 1.00 95.44 94 VAL A CA 1
ATOM 760 C C . VAL A 1 94 ? 13.293 -12.035 -5.192 1.00 95.44 94 VAL A C 1
ATOM 762 O O . VAL A 1 94 ? 14.384 -11.709 -4.727 1.00 95.44 94 VAL A O 1
ATOM 765 N N . LEU A 1 95 ? 12.448 -11.163 -5.756 1.00 96.38 95 LEU A N 1
ATOM 766 C CA . LEU A 1 95 ? 12.723 -9.726 -5.927 1.00 96.38 95 LEU A CA 1
ATOM 767 C C . LEU A 1 95 ? 11.964 -8.810 -4.950 1.00 96.38 95 LEU A C 1
ATOM 769 O O . LEU A 1 95 ? 12.316 -7.638 -4.796 1.00 96.38 95 LEU A O 1
ATOM 773 N N . ARG A 1 96 ? 10.897 -9.323 -4.329 1.00 95.38 96 ARG A N 1
ATOM 774 C CA . ARG A 1 96 ? 10.084 -8.631 -3.319 1.00 95.38 96 ARG A CA 1
ATOM 775 C C . ARG A 1 96 ? 9.316 -9.630 -2.460 1.00 95.38 96 ARG A C 1
ATOM 777 O O . ARG A 1 96 ? 9.142 -10.782 -2.856 1.00 95.38 96 ARG A O 1
ATOM 784 N N . ALA A 1 97 ? 8.802 -9.189 -1.315 1.00 93.81 97 ALA A N 1
ATOM 785 C CA . ALA A 1 97 ? 7.846 -9.994 -0.562 1.00 93.81 97 ALA A CA 1
ATOM 786 C C . ALA A 1 97 ? 6.471 -10.009 -1.251 1.00 93.81 97 ALA A C 1
ATOM 788 O O . ALA A 1 97 ? 6.107 -9.063 -1.962 1.00 93.81 97 ALA A O 1
ATOM 789 N N . ARG A 1 98 ? 5.715 -11.095 -1.031 1.00 89.00 98 ARG A N 1
ATOM 790 C CA . ARG A 1 98 ? 4.365 -11.280 -1.585 1.00 89.00 98 ARG A CA 1
ATOM 791 C C . ARG A 1 98 ? 3.379 -10.265 -1.011 1.00 89.00 98 ARG A C 1
ATOM 793 O O . ARG A 1 98 ? 2.678 -9.626 -1.785 1.00 89.00 98 ARG A O 1
ATOM 800 N N . ASP A 1 99 ? 3.361 -10.140 0.312 1.00 85.00 99 ASP A N 1
ATOM 801 C CA . ASP A 1 99 ? 2.520 -9.193 1.044 1.00 85.00 99 ASP A CA 1
ATOM 802 C C . ASP A 1 99 ? 3.066 -7.762 0.906 1.00 85.00 99 ASP A C 1
ATOM 804 O O . ASP A 1 99 ? 4.257 -7.509 1.121 1.00 85.00 99 ASP A O 1
ATOM 808 N N . ALA A 1 100 ? 2.190 -6.825 0.541 1.00 86.69 100 ALA A N 1
ATOM 809 C CA . ALA A 1 100 ? 2.508 -5.414 0.366 1.00 86.69 100 ALA A CA 1
ATOM 810 C C . ALA A 1 100 ? 3.020 -4.749 1.652 1.00 86.69 100 ALA A C 1
ATOM 812 O O . ALA A 1 100 ? 3.872 -3.859 1.573 1.00 86.69 100 ALA A O 1
ATOM 813 N N . ASN A 1 101 ? 2.557 -5.229 2.810 1.00 84.38 101 ASN A N 1
ATOM 814 C CA . ASN A 1 101 ? 2.875 -4.692 4.133 1.00 84.38 101 ASN A CA 1
ATOM 815 C C . ASN A 1 101 ? 4.012 -5.445 4.842 1.00 84.38 101 ASN A C 1
ATOM 817 O O . ASN A 1 101 ? 4.365 -5.117 5.975 1.00 84.38 101 ASN A O 1
ATOM 821 N N . ALA A 1 102 ? 4.629 -6.433 4.185 1.00 87.69 102 ALA A N 1
ATOM 822 C CA . ALA A 1 102 ? 5.742 -7.177 4.761 1.00 87.69 102 ALA A CA 1
ATOM 823 C C . ALA A 1 102 ? 6.941 -6.267 5.087 1.00 87.69 102 ALA A C 1
ATOM 825 O O . ALA A 1 102 ? 7.271 -5.345 4.337 1.00 87.69 102 ALA A O 1
ATOM 826 N N . LYS A 1 103 ? 7.691 -6.600 6.147 1.00 85.75 103 LYS A N 1
ATOM 827 C CA . LYS A 1 103 ? 8.863 -5.823 6.598 1.00 85.75 103 LYS A CA 1
ATOM 828 C C . LYS A 1 103 ? 9.912 -5.601 5.499 1.00 85.75 103 LYS A C 1
ATOM 830 O O . LYS A 1 103 ? 10.524 -4.540 5.428 1.00 85.75 103 LYS A O 1
ATOM 835 N N . ALA A 1 104 ? 10.092 -6.578 4.608 1.00 87.44 104 ALA A N 1
ATOM 836 C CA . ALA A 1 104 ? 11.011 -6.474 3.472 1.00 87.44 104 ALA A CA 1
ATOM 837 C C . ALA A 1 104 ? 10.616 -5.372 2.465 1.00 87.44 104 ALA A C 1
ATOM 839 O O . ALA A 1 104 ? 11.485 -4.809 1.802 1.00 87.44 104 ALA A O 1
ATOM 840 N N . ASN A 1 105 ? 9.324 -5.044 2.383 1.00 92.44 105 ASN A N 1
ATOM 841 C CA . ASN A 1 105 ? 8.761 -4.044 1.479 1.00 92.44 105 ASN A CA 1
ATOM 842 C C . ASN A 1 105 ? 8.659 -2.647 2.125 1.00 92.44 105 ASN A C 1
ATOM 844 O O . ASN A 1 105 ? 8.477 -1.663 1.416 1.00 92.44 105 ASN A O 1
ATOM 848 N N . GLU A 1 106 ? 8.826 -2.519 3.445 1.00 91.31 106 GLU A N 1
ATOM 849 C CA . GLU A 1 106 ? 8.624 -1.261 4.182 1.00 91.31 106 GLU A CA 1
ATOM 850 C C . GLU A 1 106 ? 9.555 -0.129 3.713 1.00 91.31 106 GLU A C 1
ATOM 852 O O . GLU A 1 106 ? 9.101 0.985 3.452 1.00 91.31 106 GLU A O 1
ATOM 857 N N . LYS A 1 107 ? 10.855 -0.412 3.553 1.00 93.94 107 LYS A N 1
ATOM 858 C CA . LYS A 1 107 ? 11.841 0.583 3.093 1.00 93.94 107 LYS A CA 1
ATOM 859 C C . LYS A 1 107 ? 11.513 1.141 1.700 1.00 93.94 107 LYS A C 1
ATOM 861 O O . LYS A 1 107 ? 11.435 2.365 1.576 1.00 93.94 107 LYS A O 1
ATOM 866 N N . PRO A 1 108 ? 11.330 0.309 0.651 1.00 96.25 108 PRO A N 1
ATOM 867 C CA . PRO A 1 108 ? 10.929 0.837 -0.647 1.00 96.25 108 PRO A CA 1
ATOM 868 C C . PRO A 1 108 ? 9.545 1.48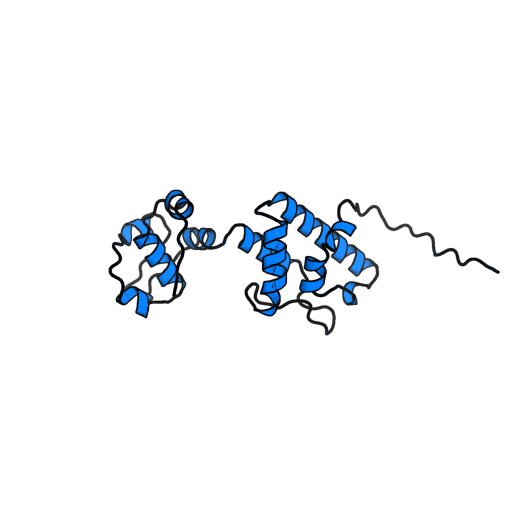8 -0.614 1.00 96.25 108 PRO A C 1
ATOM 870 O O . PRO A 1 108 ? 9.380 2.509 -1.270 1.00 96.25 108 PRO A O 1
ATOM 873 N N . ARG A 1 109 ? 8.592 0.990 0.189 1.00 94.75 109 ARG A N 1
ATOM 874 C CA . ARG A 1 109 ? 7.262 1.602 0.338 1.00 94.75 109 ARG A CA 1
ATOM 875 C C . ARG A 1 109 ? 7.356 3.062 0.785 1.00 94.75 109 ARG A C 1
ATOM 877 O O . ARG A 1 109 ? 6.873 3.938 0.079 1.00 94.75 109 ARG A O 1
ATOM 884 N N . ILE A 1 110 ? 8.046 3.332 1.897 1.00 92.06 110 ILE A N 1
ATOM 885 C CA . ILE A 1 110 ? 8.213 4.694 2.443 1.00 92.06 110 ILE A CA 1
ATOM 886 C C . ILE A 1 110 ? 8.892 5.620 1.425 1.00 92.06 110 ILE A C 1
ATOM 888 O O . ILE A 1 110 ? 8.524 6.785 1.271 1.00 92.06 110 ILE A O 1
ATOM 892 N N . ARG A 1 111 ? 9.902 5.117 0.707 1.00 94.88 111 ARG A N 1
ATOM 893 C CA . ARG A 1 111 ? 10.603 5.927 -0.294 1.00 94.88 111 ARG A CA 1
ATOM 894 C C . ARG A 1 111 ? 9.730 6.234 -1.504 1.00 94.88 111 ARG A C 1
ATOM 896 O O . ARG A 1 111 ? 9.779 7.352 -2.013 1.00 94.88 111 ARG A O 1
ATOM 903 N N . TYR A 1 112 ? 8.948 5.259 -1.949 1.00 96.50 112 TYR A N 1
ATOM 904 C CA . TYR A 1 112 ? 8.022 5.433 -3.056 1.00 96.50 112 TYR A CA 1
ATOM 905 C C . TYR A 1 112 ? 6.918 6.434 -2.703 1.00 96.50 112 TYR A C 1
ATOM 907 O O . TYR A 1 112 ? 6.640 7.340 -3.483 1.00 96.50 112 TYR A O 1
ATOM 915 N N . GLU A 1 113 ? 6.380 6.348 -1.486 1.00 93.50 113 GLU A N 1
ATOM 916 C CA . GLU A 1 113 ? 5.414 7.305 -0.936 1.00 93.50 113 GLU A CA 1
ATOM 917 C C . GLU A 1 113 ? 5.950 8.736 -0.980 1.00 93.50 113 GLU A C 1
ATOM 919 O O . GLU A 1 113 ? 5.308 9.634 -1.527 1.00 93.50 113 GLU A O 1
ATOM 924 N N . LYS A 1 114 ? 7.185 8.925 -0.503 1.00 92.38 114 LYS A N 1
ATOM 925 C CA . LYS A 1 114 ? 7.872 10.220 -0.524 1.00 92.38 114 LYS A CA 1
ATOM 926 C C . LYS A 1 114 ? 8.124 10.753 -1.939 1.00 92.38 114 LYS A C 1
ATOM 928 O O . LYS A 1 114 ? 8.143 11.963 -2.130 1.00 92.38 114 LYS A O 1
ATOM 933 N N . TYR A 1 115 ? 8.366 9.884 -2.919 1.00 93.38 115 TYR A N 1
ATOM 934 C CA . TYR A 1 115 ? 8.564 10.298 -4.312 1.00 93.38 115 TYR A CA 1
ATOM 935 C C . TYR A 1 115 ? 7.257 10.763 -4.965 1.00 93.38 115 TYR A C 1
ATOM 937 O O . TYR A 1 115 ? 7.221 11.788 -5.664 1.00 93.38 115 TYR A O 1
ATOM 945 N N . LEU A 1 116 ? 6.185 10.000 -4.738 1.00 90.88 116 LEU A N 1
ATOM 946 C CA . LEU A 1 116 ? 4.874 10.296 -5.294 1.00 90.88 116 LEU A CA 1
ATOM 947 C C . LEU A 1 116 ? 4.283 11.556 -4.671 1.00 90.88 116 LEU A C 1
ATOM 949 O O . LEU A 1 116 ? 3.715 12.364 -5.402 1.00 90.88 116 LEU A O 1
ATOM 953 N N . SER A 1 117 ? 4.422 11.744 -3.355 1.00 86.81 117 SER A N 1
ATOM 954 C CA . SER A 1 117 ? 3.790 12.849 -2.619 1.00 86.81 117 SER A CA 1
ATOM 955 C C . SER A 1 117 ? 2.297 12.990 -2.960 1.00 86.81 117 SER A C 1
ATOM 957 O O . SER A 1 117 ? 1.808 14.091 -3.195 1.00 86.81 117 SER A O 1
ATOM 959 N N . GLY A 1 118 ? 1.591 11.859 -3.089 1.00 77.06 118 GLY A N 1
ATOM 960 C CA . GLY A 1 118 ? 0.173 11.806 -3.478 1.00 77.06 118 GLY A CA 1
ATOM 961 C C . GLY A 1 118 ? -0.127 12.065 -4.963 1.00 77.06 118 GLY A C 1
ATOM 962 O O . GLY A 1 118 ? -1.287 12.050 -5.362 1.00 77.06 118 GLY A O 1
ATOM 963 N N . ASN A 1 119 ? 0.882 12.285 -5.811 1.00 81.81 119 ASN A N 1
ATOM 964 C CA . ASN A 1 119 ? 0.681 12.568 -7.230 1.00 81.81 119 ASN A CA 1
ATOM 965 C C . ASN A 1 119 ? 0.443 11.283 -8.045 1.00 81.81 119 ASN A C 1
ATOM 967 O O . ASN A 1 119 ? 1.373 10.539 -8.365 1.00 81.81 119 ASN A O 1
ATOM 971 N N . VAL A 1 120 ? -0.811 11.079 -8.451 1.00 86.44 120 VAL A N 1
ATOM 972 C CA . VAL A 1 120 ? -1.246 9.943 -9.283 1.00 86.44 120 VAL A CA 1
ATOM 973 C C . VAL A 1 120 ? -0.616 9.962 -10.684 1.00 86.44 120 VAL A C 1
ATOM 975 O O . VAL A 1 120 ? -0.356 8.910 -11.263 1.00 86.44 120 VAL A O 1
ATOM 978 N N . GLY A 1 121 ? -0.330 11.141 -11.242 1.00 87.12 121 GLY A N 1
ATOM 979 C CA . GLY A 1 121 ? 0.338 11.276 -12.541 1.00 87.12 121 GLY A CA 1
ATOM 980 C C . GLY A 1 121 ? 1.749 10.686 -12.529 1.00 87.12 121 GLY A C 1
ATOM 981 O O . GLY A 1 121 ? 2.080 9.885 -13.402 1.00 87.12 121 GLY A O 1
ATOM 982 N N . LYS A 1 122 ? 2.533 10.990 -11.484 1.00 92.38 122 LYS A N 1
ATOM 983 C CA . LYS A 1 122 ? 3.856 10.377 -11.275 1.00 92.38 122 LYS A CA 1
ATOM 984 C C . LYS A 1 122 ? 3.759 8.858 -11.168 1.00 92.38 122 LYS A C 1
ATOM 986 O O . LYS A 1 122 ? 4.588 8.150 -11.724 1.00 92.38 122 LYS A O 1
ATOM 991 N N . HIS A 1 123 ? 2.745 8.347 -10.470 1.00 95.88 123 HIS A N 1
ATOM 992 C CA . HIS A 1 123 ? 2.552 6.905 -10.347 1.00 95.88 123 HIS A CA 1
ATOM 993 C C . HIS A 1 123 ? 2.307 6.242 -11.707 1.00 95.88 123 HIS A C 1
ATOM 995 O O . HIS A 1 123 ? 3.005 5.292 -12.056 1.00 95.88 123 HIS A O 1
ATOM 1001 N N . LYS A 1 124 ? 1.390 6.791 -12.513 1.00 93.75 124 LYS A N 1
ATOM 1002 C CA . LYS A 1 124 ? 1.093 6.281 -13.862 1.00 93.75 124 LYS A CA 1
ATOM 1003 C C . LYS A 1 124 ? 2.327 6.256 -14.763 1.00 93.75 124 LYS A C 1
ATOM 1005 O O . LYS A 1 124 ? 2.528 5.298 -15.505 1.00 93.75 124 LYS A O 1
ATOM 1010 N N . GLU A 1 125 ? 3.165 7.286 -14.686 1.00 96.19 125 GLU A N 1
ATOM 1011 C CA . GLU A 1 125 ? 4.426 7.347 -15.427 1.00 96.19 125 GLU A CA 1
ATOM 1012 C C . GLU A 1 125 ? 5.402 6.243 -14.993 1.00 96.19 125 GLU A C 1
ATOM 1014 O O . GLU A 1 125 ? 5.962 5.550 -15.844 1.00 96.19 125 GLU A O 1
ATOM 1019 N N . VAL A 1 126 ? 5.539 6.008 -13.683 1.00 97.50 126 VAL A N 1
ATOM 1020 C CA . VAL A 1 126 ? 6.361 4.914 -13.142 1.00 97.50 126 VAL A CA 1
ATOM 1021 C C . VAL A 1 126 ? 5.858 3.548 -13.611 1.00 97.50 126 VAL A C 1
ATOM 1023 O O . VAL A 1 126 ? 6.668 2.714 -14.013 1.00 97.50 126 VAL A O 1
ATOM 1026 N N . ILE A 1 127 ? 4.544 3.304 -13.578 1.00 97.62 127 ILE A N 1
ATOM 1027 C CA . ILE A 1 127 ? 3.957 2.033 -14.032 1.00 97.62 127 ILE A CA 1
ATOM 1028 C C . ILE A 1 127 ? 4.208 1.818 -15.523 1.00 97.62 127 ILE A C 1
ATOM 1030 O O . ILE A 1 127 ? 4.636 0.733 -15.919 1.00 97.62 127 ILE A O 1
ATOM 1034 N N . LYS A 1 128 ? 4.025 2.857 -16.344 1.00 96.69 128 LYS A N 1
ATOM 1035 C CA . LYS A 1 128 ? 4.327 2.792 -17.778 1.00 96.69 128 LYS A CA 1
ATOM 1036 C C . LYS A 1 128 ? 5.802 2.460 -18.023 1.00 96.69 128 LYS A C 1
ATOM 1038 O O . LYS A 1 128 ? 6.104 1.561 -18.798 1.00 96.69 128 LYS A O 1
ATOM 1043 N N . ALA A 1 129 ? 6.714 3.134 -17.326 1.00 96.62 129 ALA A N 1
ATOM 1044 C CA . ALA A 1 129 ? 8.147 2.880 -17.438 1.00 96.62 129 ALA A CA 1
ATOM 1045 C C . ALA A 1 129 ? 8.541 1.465 -16.967 1.00 96.62 129 ALA A C 1
ATOM 1047 O O . ALA A 1 129 ? 9.385 0.826 -17.593 1.00 96.62 129 ALA A O 1
ATOM 1048 N N . LEU A 1 130 ? 7.907 0.942 -15.910 1.00 97.44 130 LEU A N 1
ATOM 1049 C CA . LEU A 1 130 ? 8.087 -0.445 -15.468 1.00 97.44 130 LEU A CA 1
ATOM 1050 C C . LEU A 1 130 ? 7.640 -1.440 -16.547 1.00 97.44 130 LEU A C 1
ATOM 1052 O O . LEU A 1 130 ? 8.339 -2.417 -16.798 1.00 97.44 130 LEU A O 1
ATOM 1056 N N . GLN A 1 131 ? 6.497 -1.207 -17.192 1.00 96.50 131 GLN A N 1
ATOM 1057 C CA . GLN A 1 131 ? 6.019 -2.065 -18.279 1.00 96.50 131 GLN A CA 1
ATOM 1058 C C . GLN A 1 131 ? 6.995 -2.057 -19.461 1.00 96.50 131 GLN A C 1
ATOM 1060 O O . GLN A 1 131 ? 7.407 -3.128 -19.903 1.00 96.50 131 GLN A O 1
ATOM 1065 N N . THR A 1 132 ? 7.460 -0.877 -19.883 1.00 96.19 132 THR A N 1
ATOM 1066 C CA . THR A 1 132 ? 8.491 -0.747 -20.922 1.00 96.19 132 THR A CA 1
ATOM 1067 C C . THR A 1 132 ? 9.768 -1.506 -20.558 1.00 96.19 132 THR A C 1
ATOM 1069 O O . THR A 1 132 ? 10.287 -2.265 -21.375 1.00 96.19 132 THR A O 1
ATOM 1072 N N . GLU A 1 133 ? 10.263 -1.365 -19.322 1.00 96.56 133 GLU A N 1
ATOM 1073 C CA . GLU A 1 133 ? 11.430 -2.121 -18.853 1.00 96.56 133 GLU A CA 1
ATOM 1074 C C . GLU A 1 133 ? 11.202 -3.633 -18.956 1.00 96.56 133 GLU A C 1
ATOM 1076 O O . GLU A 1 133 ? 12.073 -4.361 -19.434 1.00 96.56 133 GLU A O 1
ATOM 1081 N N . LEU A 1 134 ? 10.050 -4.120 -18.491 1.00 95.88 134 LEU A N 1
ATOM 1082 C CA . LEU A 1 134 ? 9.735 -5.544 -18.519 1.00 95.88 134 LEU A CA 1
ATOM 1083 C C . LEU A 1 134 ? 9.682 -6.082 -19.949 1.00 95.88 134 LEU A C 1
ATOM 1085 O O . LEU A 1 134 ? 10.174 -7.183 -20.188 1.00 95.88 134 LEU A O 1
ATOM 1089 N N . ASP A 1 135 ? 9.132 -5.320 -20.889 1.00 94.88 135 ASP A N 1
ATOM 1090 C CA . ASP A 1 135 ? 9.041 -5.726 -22.290 1.00 94.88 135 ASP A CA 1
ATOM 1091 C C . ASP A 1 135 ? 10.417 -5.762 -22.962 1.00 94.88 135 ASP A C 1
ATOM 1093 O O . ASP A 1 135 ? 10.767 -6.772 -23.576 1.00 94.88 135 ASP A O 1
ATOM 1097 N N . MET A 1 136 ? 11.252 -4.740 -22.749 1.00 94.25 136 MET A N 1
ATOM 1098 C CA . MET A 1 136 ? 12.636 -4.732 -23.239 1.00 94.25 136 MET A CA 1
ATOM 1099 C C . MET A 1 136 ? 13.439 -5.913 -22.679 1.00 94.25 136 MET A C 1
ATOM 1101 O O . MET A 1 136 ? 14.098 -6.628 -23.431 1.00 94.25 136 MET A O 1
ATOM 1105 N N . ARG A 1 137 ? 13.327 -6.164 -21.367 1.00 94.62 137 ARG A N 1
ATOM 1106 C CA . ARG A 1 137 ? 14.040 -7.252 -20.680 1.00 94.62 137 ARG A CA 1
ATOM 1107 C C . ARG A 1 137 ? 13.588 -8.654 -21.086 1.00 94.62 137 ARG A C 1
ATOM 1109 O O . ARG A 1 137 ? 14.317 -9.628 -20.889 1.00 94.62 137 ARG A O 1
ATOM 1116 N N . ARG A 1 138 ? 12.344 -8.791 -21.548 1.00 93.69 138 ARG A N 1
ATOM 1117 C CA . ARG A 1 138 ? 11.832 -10.042 -22.125 1.00 93.69 138 ARG A CA 1
ATOM 1118 C C . ARG A 1 138 ? 12.367 -10.228 -23.540 1.00 93.69 138 ARG A C 1
ATOM 1120 O O . ARG A 1 138 ? 12.736 -11.346 -23.882 1.00 93.69 138 ARG A O 1
ATOM 1127 N N . GLY A 1 139 ? 12.437 -9.151 -24.324 1.00 91.25 139 GLY A N 1
ATOM 1128 C CA . GLY A 1 139 ? 12.955 -9.174 -25.692 1.00 91.25 139 GLY A CA 1
ATOM 1129 C C . GLY A 1 139 ? 14.436 -9.554 -25.790 1.00 91.25 139 GLY A C 1
ATOM 1130 O O . GLY A 1 139 ? 14.823 -10.229 -26.738 1.00 91.25 139 GLY A O 1
ATOM 1131 N N . ASP A 1 140 ? 15.255 -9.176 -24.805 1.00 93.00 140 ASP A N 1
ATOM 1132 C CA . ASP A 1 140 ? 16.705 -9.429 -24.785 1.00 93.00 140 ASP A CA 1
ATOM 1133 C C . ASP A 1 140 ? 17.150 -10.568 -23.836 1.00 93.00 140 ASP A C 1
ATOM 1135 O O . ASP A 1 140 ? 18.345 -10.733 -23.581 1.00 93.00 140 ASP A O 1
ATOM 1139 N N . ASP A 1 141 ? 16.207 -11.346 -23.287 1.00 90.56 141 ASP A N 1
ATOM 1140 C CA . ASP A 1 141 ? 16.441 -12.394 -22.271 1.00 90.56 141 ASP A CA 1
ATOM 1141 C C . ASP A 1 141 ? 17.238 -11.914 -21.026 1.00 90.56 141 ASP A C 1
ATOM 1143 O O . ASP A 1 141 ? 17.928 -12.677 -20.332 1.00 90.56 141 ASP A O 1
ATOM 1147 N N . SER A 1 142 ? 17.145 -10.622 -20.690 1.00 93.12 142 SER A N 1
ATOM 1148 C CA . SER A 1 142 ? 17.834 -10.023 -19.540 1.00 93.12 142 SER A CA 1
ATOM 1149 C C . SER A 1 142 ? 16.969 -9.908 -18.279 1.00 93.12 142 SER A C 1
ATOM 1151 O O . SER A 1 142 ? 17.444 -9.424 -17.245 1.00 93.12 142 SER A O 1
ATOM 1153 N N . LEU A 1 143 ? 15.724 -10.403 -18.294 1.00 93.88 143 LEU A N 1
ATOM 1154 C CA . LEU A 1 143 ? 14.801 -10.337 -17.148 1.00 93.88 143 LEU A CA 1
ATOM 1155 C C . LEU A 1 143 ? 15.373 -10.964 -15.863 1.00 93.88 143 LEU A C 1
ATOM 1157 O O . LEU A 1 143 ? 15.143 -10.464 -14.762 1.00 93.88 143 LEU A O 1
ATOM 1161 N N . LYS A 1 144 ? 16.208 -12.003 -15.985 1.00 92.88 144 LYS A N 1
ATOM 1162 C CA . LYS A 1 144 ? 16.946 -12.618 -14.861 1.00 92.88 144 LYS A CA 1
ATOM 1163 C C . LYS A 1 144 ? 17.864 -11.643 -14.110 1.00 92.88 144 LYS A C 1
ATOM 1165 O O . LYS A 1 144 ? 18.182 -11.859 -12.940 1.00 92.88 144 LYS A O 1
ATOM 1170 N N . PHE A 1 145 ? 18.260 -10.538 -14.737 1.00 92.69 145 PHE A N 1
ATOM 1171 C CA . PHE A 1 145 ? 19.091 -9.493 -14.137 1.00 92.69 145 PHE A CA 1
ATOM 1172 C C . PHE A 1 145 ? 18.277 -8.343 -13.528 1.00 92.69 145 PHE A C 1
ATOM 1174 O O . PHE A 1 145 ? 18.865 -7.379 -13.040 1.00 92.69 145 PHE A O 1
ATOM 1181 N N . MET A 1 146 ? 16.942 -8.443 -13.507 1.00 95.56 146 MET A N 1
ATOM 1182 C CA . MET A 1 146 ? 16.080 -7.419 -12.919 1.00 95.56 146 MET A CA 1
ATOM 1183 C C . MET A 1 146 ? 16.396 -7.198 -11.438 1.00 95.56 146 MET A C 1
ATOM 1185 O O . MET A 1 146 ? 16.505 -8.140 -10.652 1.00 95.56 146 MET A O 1
ATOM 1189 N N . GLN A 1 147 ? 16.550 -5.938 -11.052 1.00 96.06 147 GLN A N 1
ATOM 1190 C CA . GLN A 1 147 ? 16.962 -5.564 -9.705 1.00 96.06 147 GLN A CA 1
ATOM 1191 C C . GLN A 1 147 ? 15.907 -5.934 -8.649 1.00 96.06 147 GLN A C 1
ATOM 1193 O O . GLN A 1 147 ? 14.723 -6.075 -8.943 1.00 96.06 147 GLN A O 1
ATOM 1198 N N . GLN A 1 148 ? 16.346 -6.064 -7.394 1.00 96.75 148 GLN A N 1
ATOM 1199 C CA . GLN A 1 148 ? 15.448 -6.147 -6.237 1.00 96.75 148 GLN A CA 1
ATOM 1200 C C . GLN A 1 148 ? 14.566 -4.893 -6.167 1.00 96.75 148 GLN A C 1
ATOM 1202 O O . GLN A 1 148 ? 15.067 -3.798 -6.435 1.00 96.75 148 GLN A O 1
ATOM 1207 N N . LEU A 1 149 ? 13.307 -5.021 -5.730 1.00 97.38 149 LEU A N 1
ATOM 1208 C CA . LEU A 1 149 ? 12.371 -3.891 -5.607 1.00 97.38 149 LEU A CA 1
ATOM 1209 C C . LEU A 1 149 ? 12.981 -2.734 -4.805 1.00 97.38 149 LEU A C 1
ATOM 1211 O O . LEU A 1 149 ? 12.904 -1.578 -5.208 1.00 97.38 149 LEU A O 1
ATOM 1215 N N . THR A 1 150 ? 13.660 -3.053 -3.701 1.00 95.81 150 THR A N 1
ATOM 1216 C CA . THR A 1 150 ? 14.350 -2.066 -2.862 1.00 95.81 150 THR A CA 1
ATOM 1217 C C . THR A 1 150 ? 15.375 -1.250 -3.644 1.00 95.81 150 THR A C 1
ATOM 1219 O O . THR A 1 150 ? 15.395 -0.028 -3.538 1.00 95.81 150 THR A O 1
ATOM 1222 N N . THR A 1 151 ? 16.217 -1.904 -4.445 1.00 96.88 151 THR A N 1
ATOM 1223 C CA . THR A 1 151 ? 17.223 -1.231 -5.280 1.00 96.88 151 THR A CA 1
ATOM 1224 C C . THR A 1 151 ? 16.565 -0.428 -6.394 1.00 96.88 151 THR A C 1
ATOM 1226 O O . THR A 1 151 ? 16.939 0.721 -6.618 1.00 96.88 151 THR A O 1
ATOM 1229 N N . TRP A 1 152 ? 15.561 -1.015 -7.045 1.00 97.88 152 TRP A N 1
ATOM 1230 C CA . TRP A 1 152 ? 14.849 -0.401 -8.157 1.00 97.88 152 TRP A CA 1
ATOM 1231 C C . TRP A 1 152 ? 14.193 0.922 -7.741 1.00 97.88 152 TRP A C 1
ATOM 1233 O O . TRP A 1 152 ? 14.415 1.943 -8.394 1.00 97.88 152 TRP A O 1
ATOM 1243 N N . VAL A 1 153 ? 13.494 0.917 -6.594 1.00 97.38 153 VAL A N 1
ATOM 1244 C CA . VAL A 1 153 ? 12.862 2.105 -6.001 1.00 97.38 153 VAL A CA 1
ATOM 1245 C C . VAL A 1 153 ? 13.882 3.105 -5.473 1.00 97.38 153 VAL A C 1
ATOM 1247 O O . VAL A 1 153 ? 13.733 4.305 -5.686 1.00 97.38 153 VAL A O 1
ATOM 1250 N N . ASN A 1 154 ? 14.935 2.639 -4.796 1.00 95.12 154 ASN A N 1
ATOM 1251 C CA . ASN A 1 154 ? 15.939 3.541 -4.236 1.00 95.12 154 ASN A CA 1
ATOM 1252 C C . ASN A 1 154 ? 16.657 4.372 -5.299 1.00 95.12 154 ASN A C 1
ATOM 1254 O O . ASN A 1 154 ? 16.990 5.528 -5.042 1.00 95.12 154 ASN A O 1
ATOM 1258 N N . ASN A 1 155 ? 16.877 3.788 -6.470 1.00 96.50 155 ASN A N 1
ATOM 1259 C CA . ASN A 1 155 ? 17.651 4.408 -7.534 1.00 96.50 155 ASN A CA 1
ATOM 1260 C C . ASN A 1 155 ? 16.785 5.047 -8.624 1.00 96.50 155 ASN A C 1
ATOM 1262 O O . ASN A 1 155 ? 17.338 5.415 -9.654 1.00 96.50 155 ASN A O 1
ATOM 1266 N N . TYR A 1 156 ? 15.463 5.133 -8.430 1.00 96.81 156 TYR A N 1
ATOM 1267 C CA . TYR A 1 156 ? 14.527 5.671 -9.427 1.00 96.81 156 TYR A CA 1
ATOM 1268 C C . TYR A 1 156 ? 14.732 5.039 -10.814 1.00 96.81 156 TYR A C 1
ATOM 1270 O O . TYR A 1 156 ? 14.754 5.705 -11.842 1.00 96.81 156 TYR A O 1
ATOM 1278 N N . THR A 1 157 ? 14.943 3.718 -10.850 1.00 96.75 157 THR A N 1
ATOM 1279 C CA . THR A 1 157 ? 15.480 3.031 -12.042 1.00 96.75 157 THR A CA 1
ATOM 1280 C C . THR A 1 157 ? 14.584 3.179 -13.275 1.00 96.75 157 THR A C 1
ATOM 1282 O O . THR A 1 157 ? 15.086 3.169 -14.400 1.00 96.75 157 THR A O 1
ATOM 1285 N N . TRP A 1 158 ? 13.281 3.373 -13.060 1.00 96.69 158 TRP A N 1
ATOM 1286 C CA . TRP A 1 158 ? 12.292 3.639 -14.101 1.00 96.69 158 TRP A CA 1
ATOM 1287 C C . TRP A 1 158 ? 12.597 4.878 -14.949 1.00 96.69 158 TRP A C 1
ATOM 1289 O O . TRP A 1 158 ? 12.184 4.907 -16.102 1.00 96.69 158 TRP A O 1
ATOM 1299 N N . GLU A 1 159 ? 13.327 5.878 -14.435 1.00 95.81 159 GLU A N 1
ATOM 1300 C CA . GLU A 1 159 ? 13.602 7.135 -15.154 1.00 95.81 159 GLU A CA 1
ATOM 1301 C C . GLU A 1 159 ? 14.274 6.896 -16.510 1.00 95.81 159 GLU A C 1
ATOM 1303 O O . GLU A 1 159 ? 14.045 7.635 -17.462 1.00 95.81 159 GLU A O 1
ATOM 1308 N N . LYS A 1 160 ? 15.039 5.807 -16.630 1.00 94.81 160 LYS A N 1
ATOM 1309 C CA . LYS A 1 160 ? 15.709 5.399 -17.873 1.00 94.81 160 LYS A CA 1
ATOM 1310 C C . LYS A 1 160 ? 14.752 4.934 -18.967 1.00 94.81 160 LYS A C 1
ATOM 1312 O O . LYS A 1 160 ? 15.157 4.884 -20.121 1.00 94.81 160 LYS A O 1
ATOM 1317 N N . TYR A 1 161 ? 13.534 4.549 -18.599 1.00 94.56 161 TYR A N 1
ATOM 1318 C CA . TYR A 1 161 ? 12.537 3.971 -19.499 1.00 94.56 161 TYR A CA 1
ATOM 1319 C C . TYR A 1 161 ? 11.369 4.925 -19.772 1.00 94.56 161 TYR A C 1
ATOM 1321 O O . TYR A 1 161 ? 10.472 4.601 -20.553 1.00 94.56 161 TYR A O 1
ATOM 1329 N N . ILE A 1 162 ? 11.371 6.111 -19.157 1.00 92.56 162 ILE A N 1
ATOM 1330 C CA . ILE A 1 162 ? 10.414 7.171 -19.474 1.00 92.56 162 ILE A CA 1
ATOM 1331 C C . ILE A 1 162 ? 10.680 7.663 -20.901 1.00 92.56 162 ILE A C 1
ATOM 1333 O O . ILE A 1 162 ? 11.818 7.917 -21.284 1.00 92.56 162 ILE A O 1
ATOM 1337 N N . GLY A 1 163 ? 9.616 7.804 -21.693 1.00 86.50 163 GLY A N 1
ATOM 1338 C CA . GLY A 1 163 ? 9.696 8.361 -23.047 1.00 86.50 163 GLY A CA 1
ATOM 1339 C C . GLY A 1 163 ? 10.269 7.421 -24.112 1.00 86.50 163 GLY A C 1
ATOM 1340 O O . GLY A 1 163 ? 10.319 7.814 -25.272 1.00 86.50 163 GLY A O 1
ATOM 1341 N N . ILE A 1 164 ? 10.646 6.186 -23.762 1.00 87.88 164 ILE A N 1
ATOM 1342 C CA . ILE A 1 164 ? 10.990 5.170 -24.761 1.00 87.88 164 ILE A CA 1
ATOM 1343 C C . ILE A 1 164 ? 9.698 4.715 -25.448 1.00 87.88 164 ILE A C 1
ATOM 1345 O O . ILE A 1 164 ? 8.830 4.090 -24.832 1.00 87.88 164 ILE A O 1
ATOM 1349 N N . THR A 1 165 ? 9.566 5.042 -26.729 1.00 70.69 165 THR A N 1
ATOM 1350 C CA . THR A 1 165 ? 8.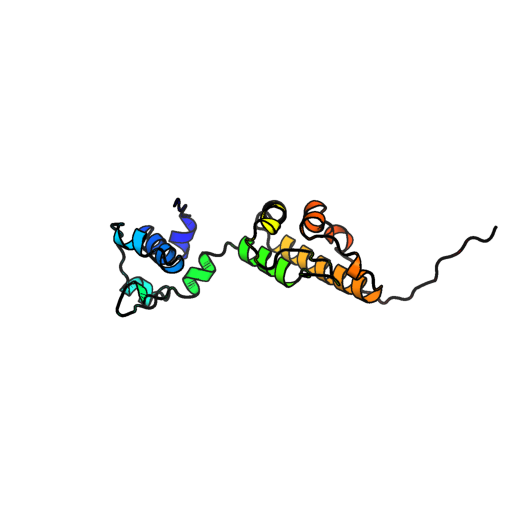569 4.459 -27.627 1.00 70.69 165 THR A CA 1
ATOM 1351 C C . THR A 1 165 ? 9.150 3.164 -28.183 1.00 70.69 165 THR A C 1
ATOM 1353 O O . THR A 1 165 ? 10.267 3.170 -28.695 1.00 70.69 165 THR A O 1
ATOM 1356 N N . ASN A 1 166 ? 8.412 2.055 -28.094 1.00 57.53 166 ASN A N 1
ATOM 1357 C CA . ASN A 1 166 ? 8.769 0.806 -28.771 1.00 57.53 166 ASN A CA 1
ATOM 1358 C C . ASN A 1 166 ? 8.573 0.974 -30.291 1.00 57.53 166 ASN A C 1
ATOM 1360 O O . ASN A 1 166 ? 7.655 0.402 -30.873 1.00 57.53 166 ASN A O 1
ATOM 1364 N N . GLU A 1 167 ? 9.393 1.807 -30.930 1.00 50.56 167 GLU A N 1
ATOM 1365 C CA . GLU A 1 167 ? 9.616 1.729 -32.368 1.00 50.56 167 GLU A CA 1
ATOM 1366 C C . GLU A 1 167 ? 10.555 0.548 -32.622 1.00 50.56 167 GLU A C 1
ATOM 1368 O O . GLU A 1 167 ? 11.502 0.302 -31.875 1.00 50.56 167 GLU A O 1
ATOM 1373 N N . GLN A 1 168 ? 10.184 -0.253 -33.613 1.00 44.91 168 GLN A N 1
ATOM 1374 C CA . GLN A 1 168 ? 10.687 -1.594 -33.878 1.00 44.91 168 GLN A CA 1
ATOM 1375 C C . GLN A 1 168 ? 12.215 -1.701 -33.814 1.00 44.91 168 GLN A C 1
ATOM 1377 O O . GLN A 1 168 ? 12.959 -0.887 -34.354 1.00 44.91 168 GLN A O 1
ATOM 1382 N N . THR A 1 169 ? 12.670 -2.780 -33.184 1.00 41.00 169 THR A N 1
ATOM 1383 C CA . THR A 1 169 ? 14.036 -3.281 -33.265 1.00 41.00 169 THR A CA 1
ATOM 1384 C C . THR A 1 169 ? 14.405 -3.601 -34.714 1.00 41.00 169 THR A C 1
ATOM 1386 O O . THR A 1 169 ? 14.127 -4.703 -35.177 1.00 41.00 169 THR A O 1
ATOM 1389 N N . ASP A 1 170 ? 15.102 -2.690 -35.386 1.00 37.84 170 ASP A N 1
ATOM 1390 C CA . ASP A 1 170 ? 16.082 -3.052 -36.408 1.00 37.84 170 ASP A CA 1
ATOM 1391 C C . ASP A 1 170 ? 17.469 -2.732 -35.851 1.00 37.84 170 ASP A C 1
ATOM 1393 O O . ASP A 1 170 ? 17.886 -1.586 -35.683 1.00 37.84 170 ASP A O 1
ATOM 1397 N N . THR A 1 171 ? 18.173 -3.790 -35.464 1.00 42.19 171 THR A N 1
ATOM 1398 C CA . THR A 1 171 ? 19.556 -3.714 -34.996 1.00 42.19 171 THR A CA 1
ATOM 1399 C C . THR A 1 171 ? 20.475 -3.429 -36.186 1.00 42.19 171 THR A C 1
ATOM 1401 O O . THR A 1 171 ? 20.334 -4.080 -37.219 1.00 42.19 171 THR A O 1
ATOM 1404 N N . PRO A 1 172 ? 21.549 -2.645 -36.005 1.00 39.47 172 PRO A N 1
ATOM 1405 C CA . PRO A 1 172 ? 22.816 -3.003 -36.609 1.00 39.47 172 PRO A CA 1
ATOM 1406 C C . PRO A 1 172 ? 23.776 -3.475 -35.519 1.00 39.47 172 PRO A C 1
ATOM 1408 O O . PRO A 1 172 ? 24.037 -2.808 -34.517 1.00 39.47 172 PRO A O 1
ATOM 1411 N N . SER A 1 173 ? 24.270 -4.684 -35.745 1.00 41.81 173 SER A N 1
ATOM 1412 C CA . SER A 1 173 ? 25.304 -5.398 -35.012 1.00 41.81 173 SER A CA 1
ATOM 1413 C C . SER A 1 173 ? 26.477 -4.507 -34.592 1.00 41.81 173 SER A C 1
ATOM 1415 O O . SER A 1 173 ? 26.944 -3.661 -35.352 1.00 41.81 173 SER A O 1
ATOM 1417 N N . ARG A 1 174 ? 26.993 -4.760 -33.383 1.00 39.97 174 ARG A N 1
ATOM 1418 C CA . ARG A 1 174 ? 28.218 -4.164 -32.821 1.00 39.97 174 ARG A CA 1
ATOM 1419 C C . ARG A 1 174 ? 29.343 -4.112 -33.864 1.00 39.97 174 ARG A C 1
ATOM 1421 O O . ARG A 1 174 ? 29.807 -5.152 -34.325 1.00 39.97 174 ARG A O 1
ATOM 1428 N N . THR A 1 175 ? 29.842 -2.913 -34.151 1.00 41.28 175 THR A N 1
ATOM 1429 C CA . THR A 1 175 ? 31.075 -2.708 -34.917 1.00 41.28 175 THR A CA 1
ATOM 1430 C C . THR A 1 175 ? 32.274 -3.106 -34.059 1.00 41.28 175 THR A C 1
ATOM 1432 O O . THR A 1 175 ? 32.747 -2.337 -33.220 1.00 41.28 175 THR A O 1
ATOM 1435 N N . THR A 1 176 ? 32.775 -4.324 -34.247 1.00 43.00 176 THR A N 1
ATOM 1436 C CA . 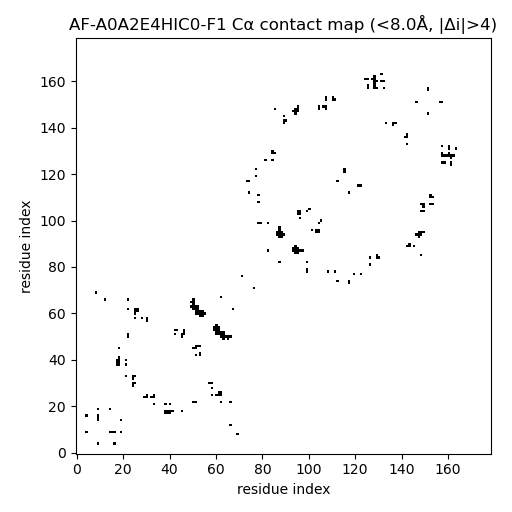THR A 1 176 ? 34.104 -4.714 -33.767 1.00 43.00 176 THR A CA 1
ATOM 1437 C C . THR A 1 176 ? 35.139 -3.935 -34.576 1.00 43.00 176 THR A C 1
ATOM 1439 O O . THR A 1 176 ? 35.232 -4.090 -35.792 1.00 43.00 176 THR A O 1
ATOM 1442 N N . ARG A 1 177 ? 35.899 -3.061 -33.912 1.00 38.22 177 ARG A N 1
ATOM 1443 C CA . ARG A 1 177 ? 37.033 -2.343 -34.507 1.00 38.22 177 ARG A CA 1
ATOM 1444 C C . ARG A 1 177 ? 38.139 -3.370 -34.782 1.00 38.22 177 ARG A C 1
ATOM 1446 O O . ARG A 1 177 ? 38.641 -3.970 -33.834 1.00 38.22 177 ARG A O 1
ATOM 1453 N N . GLN A 1 178 ? 38.464 -3.611 -36.050 1.00 42.00 178 GLN A N 1
ATOM 1454 C CA . GLN A 1 178 ? 39.647 -4.391 -36.426 1.00 42.00 178 GLN A CA 1
ATOM 1455 C C . GLN A 1 178 ? 40.909 -3.556 -36.160 1.00 42.00 178 GLN A C 1
ATOM 1457 O O . GLN A 1 178 ? 40.900 -2.344 -36.391 1.00 42.00 178 GLN A O 1
ATOM 1462 N N . LEU A 1 179 ? 41.929 -4.214 -35.602 1.00 48.59 179 LEU A N 1
ATOM 1463 C CA . LEU A 1 179 ? 43.294 -3.708 -35.431 1.00 48.59 179 LEU A CA 1
ATOM 1464 C C . LEU A 1 179 ? 44.059 -3.787 -36.753 1.00 48.59 179 LEU A C 1
ATOM 1466 O O . LEU A 1 179 ? 43.832 -4.780 -37.481 1.00 48.59 179 LEU A O 1
#

Solvent-accessible surface area (backbone atoms only — not comparable to full-atom values): 10904 Å² total; per-residue (Å²): 138,88,83,89,81,58,69,66,56,31,59,75,70,71,47,52,73,43,41,50,49,49,54,52,31,57,70,67,68,39,58,75,59,56,74,73,52,92,64,76,62,64,64,68,59,38,32,75,74,49,36,35,41,85,45,95,46,80,87,55,40,40,71,28,65,75,46,53,65,68,71,45,47,77,60,54,52,55,51,49,53,50,51,72,73,47,65,55,52,41,90,91,47,72,27,52,61,90,54,80,83,35,78,85,32,46,65,34,48,57,53,49,50,66,71,37,68,84,38,64,67,58,48,54,51,46,52,52,9,47,51,50,48,52,52,54,23,59,75,68,73,45,48,75,70,60,67,40,48,54,57,36,56,73,64,53,54,42,67,82,33,54,89,68,72,92,67,79,90,77,82,80,79,84,83,78,82,81,132

Sequence (179 aa):
MNIEISTESLTNLCITADEYLYLYLLHKEAYDILSTLTLKVEAETLQTKGYLKLGQEISDHTVREPFYSHLESPFSQMWSELLAHFPLKVGSRVLRARDANAKANEKPRIRYEKYLSGNVGKHKEVIKALQTELDMRRGDDSLKFMQQLTTWVNNYTWEKYIGITNEQTDTPSRTTRQL

Secondary structure (DSSP, 8-state):
------HHHHHHHT--HHHHHHHHHHHTT-HHHHHHS-----HHHHHHTTSEE--SSGGG-EE-HHHHHHHS-HHHHHHHHHHHHS-SEETTEE-S-SSTTSHHHHHHHHHHHHHHTT-HHHHHHHHHHHHHHHHHHHHTT-GGGPPPHHHHHHTTGGGGGTT----------------

pLDDT: mean 86.32, std 14.21, range [37.84, 97.88]

Mean predicted aligned error: 12.1 Å

Radius of gyration: 23.05 Å; Cα contacts (8 Å, |Δi|>4): 154; chains: 1; bounding box: 72×34×63 Å